Protein 4LD1 (pdb70)

Nearest PDB structures (foldseek):
  4ld3-assembly1_A  TM=9.619E-01  e=1.278E-24  Danio rerio
  4bxr-assembly2_B  TM=7.954E-01  e=1.070E-23  Danio rerio
  4bxp-assembly1_A  TM=8.475E-01  e=3.468E-21  Danio rerio
  4bxq-assembly1_A  TM=8.442E-01  e=5.149E-21  Danio rerio
  4by2-assembly1_A  TM=8.957E-01  e=6.935E-11  Drosophila melanogaster

InterPro domains:
  IPR009852 Centromere protein J, C-terminal domain [PF07202] (935-966)
  IPR009852 Centromere protein J, C-terminal domain [PF07202] (1007-1039)
  IPR009852 Centromere protein J, C-terminal domain [PF07202] (1043-1077)
  IPR009852 Centromere protein J, C-terminal domain [PF07202] (1082-1109)
  IPR026581 TCP10L/CENPJ [PTHR10331] (3-1123)
  IPR047002 T-complex protein 10, C-terminal domain superfamily [G3DSA:2.60.450.20] (939-1121)
  IPR058029 CENPJ, tubulin-binding region [PF25779] (206-263)

Foldseek 3Di:
DVQQWDWDADPLGWIWIADNVRLWIWIQDSVRWIWIAHNQGKIWIADVVQRKIWIAHPQGWIKIAGPLRKIWIQDPQGKIWIQHSQRWIWIADPLGWIWIAHPLGWIWIQDSVRKIWIQDSVRKIWIDDQFWIWTADPQGWIWIQGPVGDIDIDHDD

Organism: Danio rerio (NCBI:txid7955)

GO terms:
  GO:0019904 protein domain specific binding (F, IDA)
  GO:0005515 protein binding (F, IPI)

Structure (mmCIF, N/CA/C/O backbone):
data_4LD1
#
_entry.id   4LD1
#
_cell.length_a   41.632
_cell.length_b   50.254
_cell.length_c   60.345
_cell.angle_alpha   90.00
_cell.angle_beta   108.56
_cell.angle_gamma   90.00
#
_symmetry.space_group_name_H-M   'P 1 21 1'
#
loop_
_entity.id
_entity.type
_entity.pdbx_description
1 polymer 'Uncharacterized protein'
2 non-polymer 'NITRATE ION'
3 non-polymer 'TRIETHYLENE GLYCOL'
4 non-polymer 'TETRAETHYLENE GLYCOL'
5 non-polymer (4S)-2-METHYL-2,4-PENTANEDIOL
6 water water
#
loop_
_atom_site.group_PDB
_atom_site.id
_atom_site.type_symbol
_atom_site.label_atom_id
_atom_site.label_alt_id
_atom_site.label_comp_id
_atom_site.label_asym_id
_atom_site.label_entity_id
_atom_site.label_seq_id
_atom_site.pdbx_PDB_ins_code
_atom_site.Cartn_x
_atom_site.Cartn_y
_atom_site.Cartn_z
_atom_site.occupancy
_atom_site.B_iso_or_equiv
_atom_site.auth_seq_id
_atom_site.auth_comp_id
_atom_site.auth_asym_id
_atom_site.auth_atom_id
_atom_site.pdbx_PDB_model_num
ATOM 1 N N . LEU A 1 13 ? -11.544 -12.188 23.413 1.00 56.24 950 LEU A N 1
ATOM 2 C CA . LEU A 1 13 ? -10.769 -13.013 24.336 1.00 52.33 950 LEU A CA 1
ATOM 3 C C . LEU A 1 13 ? -11.604 -14.080 25.048 1.00 60.19 950 LEU A C 1
ATOM 4 O O . LEU A 1 13 ? -11.256 -15.262 24.976 1.00 50.04 950 LEU A O 1
ATOM 20 N N . PRO A 1 14 ? -12.702 -13.677 25.727 1.00 66.66 951 PRO A N 1
ATOM 21 C CA . PRO A 1 14 ? -13.483 -14.606 26.559 1.00 69.94 951 PRO A CA 1
ATOM 22 C C . PRO A 1 14 ? -13.696 -15.988 25.942 1.00 72.80 951 PRO A C 1
ATOM 23 O O . PRO A 1 14 ? -13.655 -16.988 26.662 1.00 74.60 951 PRO A O 1
ATOM 34 N N . ASP A 1 15 ? -13.898 -16.035 24.628 1.00 68.20 952 ASP A N 1
ATOM 35 C CA . ASP A 1 15 ? -14.150 -17.295 23.934 1.00 65.22 952 ASP A CA 1
ATOM 36 C C . ASP A 1 15 ? -12.878 -17.892 23.325 1.00 56.61 952 ASP A C 1
ATOM 37 O O . ASP A 1 15 ? -12.655 -17.812 22.124 1.00 57.60 952 ASP A O 1
ATOM 46 N N . GLY A 1 16 ? -12.040 -18.482 24.177 1.00 49.46 953 GLY A N 1
ATOM 47 C CA . GLY A 1 16 ? -10.909 -19.279 23.725 1.00 46.95 953 GLY A CA 1
ATOM 48 C C . GLY A 1 16 ? -9.695 -18.493 23.251 1.00 44.73 953 GLY A C 1
ATOM 49 O O . GLY A 1 16 ? -8.722 -19.067 22.758 1.00 45.12 953 GLY A O 1
ATOM 53 N N . GLY A 1 17 ? -9.729 -17.179 23.407 1.00 41.33 954 GLY A N 1
ATOM 54 C CA . GLY A 1 17 ? -8.630 -16.360 22.925 1.00 40.22 954 GLY A CA 1
ATOM 55 C C . GLY A 1 17 ? -7.348 -16.453 23.741 1.00 31.86 954 GLY A C 1
ATOM 56 O O . GLY A 1 17 ? -7.248 -17.160 24.754 1.00 34.25 954 GLY A O 1
ATOM 60 N N . ARG A 1 18 ? -6.341 -15.719 23.317 1.00 30.49 955 ARG A N 1
ATOM 61 C CA . ARG A 1 18 ? -5.096 -15.563 24.057 1.00 24.30 955 ARG A CA 1
ATOM 62 C C . ARG A 1 18 ? -4.736 -14.072 24.052 1.00 20.64 955 ARG A C 1
ATOM 63 O O . ARG A 1 18 ? -4.858 -13.379 23.037 1.00 23.93 955 ARG A O 1
ATOM 84 N N . LEU A 1 19 ? -4.322 -13.594 25.215 1.00 22.72 956 LEU A N 1
ATOM 85 C CA . LEU A 1 19 ? -3.823 -12.241 25.410 1.00 21.08 956 LEU A CA 1
ATOM 86 C C . LEU A 1 19 ? -2.348 -12.301 25.735 1.00 20.71 956 LEU A C 1
ATOM 87 O O . LEU A 1 19 ? -1.932 -13.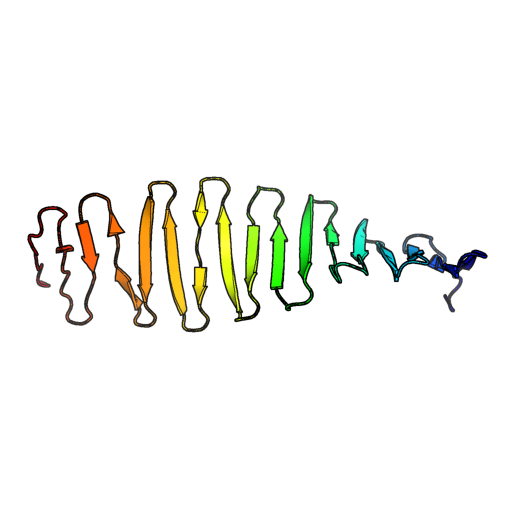058 26.632 1.00 21.60 956 LEU A O 1
ATOM 103 N N . VAL A 1 20 ? -1.541 -11.494 25.088 1.00 21.17 957 VAL A N 1
ATOM 104 C CA . VAL A 1 20 ? -0.108 -11.432 25.359 1.00 18.90 957 VAL A CA 1
ATOM 105 C C . VAL A 1 20 ? 0.195 -10.004 25.760 1.00 17.57 957 VAL A C 1
ATOM 106 O O . VAL A 1 20 ? -0.162 -9.079 25.040 1.00 20.72 957 VAL A O 1
ATOM 119 N N . VAL A 1 21 ? 0.815 -9.831 26.922 1.00 20.22 958 VAL A N 1
ATOM 120 C CA . VAL A 1 21 ? 1.214 -8.511 27.388 1.00 19.59 958 VAL A CA 1
ATOM 121 C C . VAL A 1 21 ? 2.724 -8.499 27.577 1.00 19.44 958 VAL A C 1
ATOM 122 O O . VAL A 1 21 ? 3.294 -9.295 28.344 1.00 22.27 958 VAL A O 1
ATOM 135 N N . PHE A 1 22 ? 3.376 -7.599 26.858 1.00 19.78 959 PHE A N 1
ATOM 136 C CA . PHE A 1 22 ? 4.820 -7.502 26.912 1.00 19.62 959 PHE A CA 1
ATOM 137 C C . PHE A 1 22 ? 5.212 -6.521 28.009 1.00 20.63 959 PHE A C 1
ATOM 138 O O . PHE A 1 22 ? 4.440 -5.615 28.352 1.00 23.99 959 PHE A O 1
ATOM 155 N N . PRO A 1 23 ? 6.433 -6.655 28.517 1.00 23.01 960 PRO A N 1
ATOM 156 C CA . PRO A 1 23 ? 6.826 -5.752 29.593 1.00 28.17 960 PRO A CA 1
ATOM 157 C C . PRO A 1 23 ? 6.763 -4.270 29.216 1.00 29.91 960 PRO A C 1
ATOM 158 O O . PRO A 1 23 ? 6.555 -3.428 30.091 1.00 32.48 960 PRO A O 1
ATOM 169 N N . ASN A 1 24 ? 6.897 -3.950 27.925 1.00 25.75 961 ASN A N 1
ATOM 170 C CA . ASN A 1 24 ? 6.886 -2.560 27.501 1.00 29.74 961 ASN A CA 1
ATOM 171 C C . ASN A 1 24 ? 5.481 -1.976 27.310 1.00 27.25 961 ASN A C 1
ATOM 172 O O . ASN A 1 24 ? 5.330 -0.809 26.951 1.00 31.73 961 ASN A O 1
ATOM 183 N N . GLY A 1 25 ? 4.469 -2.809 27.544 1.00 26.45 962 GLY A N 1
ATOM 184 C CA . GLY A 1 25 ? 3.083 -2.385 27.507 1.00 29.46 962 GLY A CA 1
ATOM 185 C C . GLY A 1 25 ? 2.346 -2.743 26.230 1.00 23.21 962 GLY A C 1
ATOM 186 O O . GLY A 1 25 ? 1.121 -2.633 26.188 1.00 27.82 962 GLY A O 1
ATOM 190 N N . THR A 1 26 ? 3.064 -3.181 25.199 1.00 19.30 963 THR A N 1
ATOM 191 C CA . THR A 1 26 ? 2.406 -3.706 23.995 1.00 17.09 963 THR A CA 1
ATOM 192 C C . THR A 1 26 ? 1.523 -4.894 24.373 1.00 17.15 963 THR A C 1
ATOM 193 O O . THR A 1 26 ? 1.924 -5.749 25.197 1.00 19.41 963 THR A O 1
ATOM 204 N N . ARG A 1 27 ? 0.324 -4.915 23.794 1.00 19.25 964 ARG A N 1
ATOM 205 C CA . ARG A 1 27 ? -0.617 -5.992 24.040 1.00 20.98 964 ARG A CA 1
ATOM 206 C C . ARG A 1 27 ? -1.028 -6.604 22.718 1.00 20.55 964 ARG A C 1
ATOM 207 O O . ARG A 1 27 ? -1.185 -5.911 21.730 1.00 23.70 964 ARG A O 1
ATOM 228 N N A LYS A 1 28 ? -1.230 -7.904 22.709 0.80 18.71 965 LYS A N 1
ATOM 229 N N B LYS A 1 28 ? -1.154 -7.925 22.705 0.20 19.65 965 LYS A N 1
ATOM 230 C CA A LYS A 1 28 ? -1.654 -8.628 21.521 0.80 18.15 965 LYS A CA 1
ATOM 231 C CA B LYS A 1 28 ? -1.641 -8.661 21.546 0.20 24.35 965 LYS A CA 1
ATOM 232 C C A LYS A 1 28 ? -2.773 -9.586 21.865 0.80 22.29 965 LYS A C 1
ATOM 233 C C B LYS A 1 28 ? -2.833 -9.508 21.959 0.20 22.71 965 LYS A C 1
ATOM 234 O O A LYS A 1 28 ? -2.624 -10.392 22.786 0.80 23.59 965 LYS A O 1
ATOM 235 O O B LYS A 1 28 ? -2.785 -10.185 22.985 0.20 21.45 965 LYS A O 1
ATOM 272 N N . GLU A 1 29 ? -3.895 -9.461 21.165 1.00 21.19 966 GLU A N 1
ATOM 273 C CA . GLU A 1 29 ? -5.051 -10.322 21.348 1.00 23.86 966 GLU A CA 1
ATOM 274 C C . GLU A 1 29 ? -5.165 -11.189 20.111 1.00 21.53 966 GLU A C 1
ATOM 275 O O . GLU A 1 29 ? -5.142 -10.673 18.980 1.00 25.27 966 GLU A O 1
ATOM 288 N N . LEU A 1 30 ? -5.284 -12.499 20.328 1.00 23.38 967 LEU A N 1
ATOM 289 C CA . LEU A 1 30 ? -5.434 -13.457 19.253 1.00 27.20 967 LEU A CA 1
ATOM 290 C C . LEU A 1 30 ? -6.701 -14.246 19.478 1.00 29.45 967 LEU A C 1
ATOM 291 O O . LEU A 1 30 ? -6.912 -14.782 20.564 1.00 31.85 967 LEU A O 1
ATOM 307 N N . SER A 1 31 ? -7.546 -14.350 18.467 1.00 29.89 968 SER A N 1
ATOM 308 C CA . SER A 1 31 ? -8.747 -15.171 18.560 1.00 30.50 968 SER A CA 1
ATOM 309 C C . SER A 1 31 ? -8.347 -16.628 18.634 1.00 37.68 968 SER A C 1
ATOM 310 O O . SER A 1 31 ? -7.234 -16.986 18.246 1.00 36.15 968 SER A O 1
ATOM 318 N N . ALA A 1 32 ? -9.256 -17.463 19.129 1.00 38.15 969 ALA A N 1
ATOM 319 C CA . ALA A 1 32 ? -9.001 -18.895 19.248 1.00 39.88 969 ALA A CA 1
ATOM 320 C C . ALA A 1 32 ? -8.575 -19.517 17.915 1.00 47.43 969 ALA A C 1
ATOM 321 O O . ALA A 1 32 ? -7.667 -20.346 17.870 1.00 44.99 969 ALA A O 1
ATOM 328 N N . ASP A 1 33 ? -9.220 -19.109 16.825 1.00 42.54 970 ASP A N 1
ATOM 329 C CA . ASP A 1 33 ? -8.913 -19.688 15.516 1.00 42.55 970 ASP A CA 1
ATOM 330 C C . ASP A 1 33 ? -7.727 -19.003 14.838 1.00 48.81 970 ASP A C 1
ATOM 331 O O . ASP A 1 33 ? -7.258 -19.458 13.791 1.00 52.25 970 ASP A O 1
ATOM 340 N N . GLY A 1 34 ? -7.249 -17.915 15.441 1.00 42.64 971 GLY A N 1
ATOM 341 C CA . GLY A 1 34 ? -6.063 -17.224 14.966 1.00 42.42 971 GLY A CA 1
ATOM 342 C C . GLY A 1 34 ? -6.314 -16.315 13.778 1.00 40.23 971 GLY A C 1
ATOM 343 O O . GLY A 1 34 ? -5.374 -15.725 13.236 1.00 49.74 971 GLY A O 1
ATOM 347 N N . GLN A 1 35 ? -7.577 -16.191 13.376 1.00 36.96 972 GLN A N 1
ATOM 348 C CA . GLN A 1 35 ? -7.934 -15.436 12.180 1.00 39.58 972 GLN A CA 1
ATOM 349 C C . GLN A 1 35 ? -8.079 -13.952 12.452 1.00 29.66 972 GLN A C 1
ATOM 350 O O . GLN A 1 35 ? -8.117 -13.150 11.526 1.00 32.11 972 GLN A O 1
ATOM 364 N N . THR A 1 36 ? -8.190 -13.603 13.728 1.00 25.00 973 THR A N 1
ATOM 365 C CA . THR A 1 36 ? -8.219 -12.217 14.159 1.00 24.51 973 THR A CA 1
ATOM 366 C C . THR A 1 36 ? -7.056 -12.003 15.116 1.00 26.55 973 THR A C 1
ATOM 367 O O . THR A 1 36 ? -6.914 -12.725 16.099 1.00 28.94 973 THR A O 1
ATOM 378 N N . VAL A 1 37 ? -6.210 -11.036 14.788 1.00 23.29 974 VAL A N 1
ATOM 379 C CA . VAL A 1 37 ? -5.086 -10.649 15.626 1.00 24.30 974 VAL A CA 1
ATOM 380 C C . VAL A 1 37 ? -5.074 -9.142 15.739 1.00 19.70 974 VAL A C 1
ATOM 381 O O . VAL A 1 37 ? -5.125 -8.433 14.723 1.00 22.32 974 VAL A O 1
ATOM 394 N N . LYS A 1 38 ? -5.015 -8.653 16.959 1.00 20.27 975 LYS A N 1
ATOM 395 C CA . LYS A 1 38 ? -4.964 -7.221 17.214 1.00 20.21 975 LYS A CA 1
ATOM 396 C C . LYS A 1 38 ? -3.745 -6.936 18.049 1.00 19.76 975 LYS A C 1
ATOM 397 O O . LYS A 1 38 ? -3.614 -7.482 19.143 1.00 21.58 975 LYS A O 1
ATOM 416 N N . VAL A 1 39 ? -2.858 -6.090 17.541 1.00 19.48 976 VAL A N 1
ATOM 417 C CA . VAL A 1 39 ? -1.668 -5.690 18.287 1.00 17.99 976 VAL A CA 1
ATOM 418 C C . VAL A 1 39 ? -1.812 -4.223 18.629 1.00 17.26 976 VAL A C 1
ATOM 419 O O . VAL A 1 39 ? -2.003 -3.392 17.740 1.00 19.72 976 VAL A O 1
ATOM 432 N N . MET A 1 40 ? -1.764 -3.931 19.925 1.00 19.47 977 MET A N 1
ATOM 433 C CA . MET A 1 40 ? -1.861 -2.575 20.428 1.00 21.07 977 MET A CA 1
ATOM 434 C C . MET A 1 40 ? -0.493 -2.223 20.984 1.00 19.66 977 MET A C 1
ATOM 435 O O . MET A 1 40 ? -0.099 -2.626 22.106 1.00 19.97 977 MET A O 1
ATOM 449 N N . PHE A 1 41 ? 0.264 -1.515 20.161 1.00 19.11 978 PHE A N 1
ATOM 450 C CA . PHE A 1 41 ? 1.640 -1.184 20.506 1.00 19.98 978 PHE A CA 1
ATOM 451 C C . PHE A 1 41 ? 1.751 -0.139 21.615 1.00 19.03 978 PHE A C 1
ATOM 452 O O . PHE A 1 41 ? 0.833 0.663 21.810 1.00 21.92 978 PHE A O 1
ATOM 469 N N . PHE A 1 42 ? 2.899 -0.130 22.291 1.00 19.88 979 PHE A N 1
ATOM 470 C CA . PHE A 1 42 ? 3.161 0.787 23.396 1.00 20.62 979 PHE A CA 1
ATOM 471 C C . PHE A 1 42 ? 3.001 2.271 23.050 1.00 23.19 979 PHE A C 1
ATOM 472 O O . PHE A 1 42 ? 2.789 3.100 23.938 1.00 27.88 979 PHE A O 1
ATOM 489 N N . ASN A 1 43 ? 3.137 2.614 21.774 1.00 22.05 980 ASN A N 1
ATOM 490 C CA . ASN A 1 43 ? 3.080 4.018 21.347 1.00 23.96 980 ASN A CA 1
ATOM 491 C C . ASN A 1 43 ? 1.678 4.428 20.903 1.00 25.31 980 ASN A C 1
ATOM 492 O O . ASN A 1 43 ? 1.480 5.543 20.433 1.00 27.64 980 ASN A O 1
ATOM 503 N N . GLY A 1 44 ? 0.716 3.522 21.053 1.00 22.64 981 GLY A N 1
ATOM 504 C CA . GLY A 1 44 ? -0.663 3.784 20.687 1.00 22.98 981 GLY A CA 1
ATOM 505 C C . GLY A 1 44 ? -1.061 3.317 19.300 1.00 19.92 981 GLY A C 1
ATOM 506 O O . GLY A 1 44 ? -2.249 3.308 18.971 1.00 21.75 981 GLY A O 1
ATOM 510 N N . ASP A 1 45 ? -0.094 2.919 18.481 1.00 19.50 982 ASP A N 1
ATOM 511 C CA . ASP A 1 45 ? -0.420 2.390 17.160 1.00 18.67 982 ASP A CA 1
ATOM 512 C C . ASP A 1 45 ? -1.172 1.069 17.328 1.00 18.14 982 ASP A C 1
ATOM 513 O O . ASP A 1 45 ? -0.968 0.357 18.325 1.00 18.95 982 ASP A O 1
ATOM 522 N N . VAL A 1 46 ? -1.959 0.696 16.324 1.00 19.98 983 VAL A N 1
ATOM 523 C CA . VAL A 1 46 ? -2.653 -0.572 16.354 1.00 20.79 983 VAL A CA 1
ATOM 524 C C . VAL A 1 46 ? -2.578 -1.226 14.999 1.00 21.01 983 VAL A C 1
ATOM 525 O O . VAL A 1 46 ? -2.738 -0.554 13.971 1.00 26.28 983 VAL A O 1
ATOM 538 N N . LYS A 1 47 ? -2.359 -2.520 14.973 1.00 21.28 984 LYS A N 1
ATOM 539 C CA . LYS A 1 47 ? -2.466 -3.330 13.783 1.00 20.18 984 LYS A CA 1
ATOM 540 C C . LYS A 1 47 ? -3.462 -4.452 14.050 1.00 22.37 984 LYS A C 1
ATOM 541 O O . LYS A 1 47 ? -3.255 -5.303 14.928 1.00 25.34 984 LYS A O 1
ATOM 560 N N . HIS A 1 48 ? -4.546 -4.419 13.277 1.00 19.31 985 HIS A N 1
ATOM 561 C CA . HIS A 1 48 ? -5.665 -5.320 13.430 1.00 19.34 985 HIS A CA 1
ATOM 562 C C . HIS A 1 48 ? -5.941 -6.063 12.116 1.00 19.91 985 HIS A C 1
ATOM 563 O O . HIS A 1 48 ? -6.368 -5.479 11.121 1.00 21.16 985 HIS A O 1
ATOM 578 N N . THR A 1 49 ? -5.653 -7.357 12.132 1.00 20.35 986 THR A N 1
ATOM 579 C CA . THR A 1 49 ? -5.829 -8.239 11.006 1.00 19.63 986 THR A CA 1
ATOM 580 C C . THR A 1 49 ? -7.113 -9.018 11.220 1.00 20.24 986 THR A C 1
ATOM 581 O O . THR A 1 49 ? -7.302 -9.639 12.280 1.00 21.34 986 THR A O 1
ATOM 592 N N . MET A 1 50 ? -7.995 -8.952 10.217 1.00 21.89 987 MET A N 1
ATOM 593 C CA . MET A 1 50 ? -9.325 -9.537 10.301 1.00 23.70 987 MET A CA 1
ATOM 594 C C . MET A 1 50 ? -9.415 -10.858 9.516 1.00 23.21 987 MET A C 1
ATOM 595 O O . MET A 1 50 ? -8.546 -11.163 8.697 1.00 24.80 987 MET A O 1
ATOM 609 N N . PRO A 1 51 ? -10.452 -11.660 9.778 1.00 25.35 988 PRO A N 1
ATOM 610 C CA . PRO A 1 51 ? -10.570 -12.941 9.060 1.00 26.35 988 PRO A CA 1
ATOM 611 C C . PRO A 1 51 ? -10.720 -12.807 7.547 1.00 28.64 988 PRO A C 1
ATOM 612 O O . PRO A 1 51 ? -10.320 -13.729 6.817 1.00 33.32 988 PRO A O 1
ATOM 623 N N . ASP A 1 52 ? -11.293 -11.694 7.091 1.00 26.07 989 ASP A N 1
ATOM 624 C CA . ASP A 1 52 ? -11.467 -11.431 5.665 1.00 27.42 989 ASP A CA 1
ATOM 625 C C . ASP A 1 52 ? -10.182 -10.929 5.012 1.00 27.09 989 ASP A C 1
ATOM 626 O O . ASP A 1 52 ? -10.164 -10.605 3.817 1.00 27.74 989 ASP A O 1
ATOM 635 N N . GLN A 1 53 ? -9.122 -10.874 5.816 1.00 24.85 990 GLN A N 1
ATOM 636 C CA . GLN A 1 53 ? -7.757 -10.588 5.377 1.00 29.22 990 GLN A CA 1
ATOM 637 C C . GLN A 1 53 ? -7.484 -9.099 5.242 1.00 27.24 990 GLN A C 1
ATOM 638 O O . GLN A 1 53 ? -6.376 -8.696 4.872 1.00 31.03 990 GLN A O 1
ATOM 652 N N . ARG A 1 54 ? -8.474 -8.273 5.544 1.00 21.38 991 ARG A N 1
ATOM 653 C CA . ARG A 1 54 ? -8.195 -6.848 5.603 1.00 24.11 991 ARG A CA 1
ATOM 654 C C . ARG A 1 54 ? -7.335 -6.574 6.833 1.00 21.78 991 ARG A C 1
ATOM 655 O O . ARG A 1 54 ? -7.399 -7.290 7.842 1.00 22.24 991 ARG A O 1
ATOM 676 N N . VAL A 1 55 ? -6.482 -5.570 6.712 1.00 20.41 992 VAL A N 1
ATOM 677 C CA . VAL A 1 55 ? -5.604 -5.153 7.790 1.00 20.51 992 VAL A CA 1
ATOM 678 C C . VAL A 1 55 ? -5.869 -3.686 8.083 1.00 18.12 992 VAL A C 1
ATOM 679 O O . VAL A 1 55 ? -5.854 -2.844 7.169 1.00 20.20 992 VAL A O 1
ATOM 692 N N . ILE A 1 56 ? -6.123 -3.404 9.355 1.00 18.98 993 ILE A N 1
ATOM 693 C CA . ILE A 1 56 ? -6.379 -2.061 9.824 1.00 17.63 993 ILE A CA 1
ATOM 694 C C . ILE A 1 56 ? -5.157 -1.590 10.632 1.00 19.55 993 ILE A C 1
ATOM 695 O O . ILE A 1 56 ? -4.705 -2.260 11.577 1.00 21.52 993 ILE A O 1
ATOM 711 N N . TYR A 1 57 ? -4.639 -0.432 10.237 1.00 17.75 994 TYR A N 1
ATOM 712 C CA . TYR A 1 57 ? -3.539 0.206 10.917 1.00 17.68 994 TYR A CA 1
ATOM 713 C C . TYR A 1 57 ? -3.995 1.548 11.454 1.00 18.85 994 TYR A C 1
ATOM 714 O O . TYR A 1 57 ? -4.461 2.395 10.702 1.00 21.93 994 TYR A O 1
ATOM 732 N N . TYR A 1 58 ? -3.839 1.756 12.755 1.00 19.67 995 TYR A N 1
ATOM 733 C CA . TYR A 1 58 ? -4.016 3.069 13.344 1.00 18.89 995 TYR A CA 1
ATOM 734 C C . TYR A 1 58 ? -2.670 3.623 13.782 1.00 18.58 995 TYR A C 1
ATOM 735 O O . TYR A 1 58 ? -1.909 2.950 14.464 1.00 18.63 995 TYR A O 1
ATOM 753 N N . TYR A 1 59 ? -2.403 4.856 13.385 1.00 19.23 996 TYR A N 1
ATOM 754 C CA . TYR A 1 59 ? -1.171 5.556 13.725 1.00 23.18 996 TYR A CA 1
ATOM 755 C C . TYR A 1 59 ? -1.509 6.672 14.708 1.00 23.38 996 TYR A C 1
ATOM 756 O O . TYR A 1 59 ? -2.183 7.643 14.348 1.00 24.58 996 TYR A O 1
ATOM 774 N N . ALA A 1 60 ? -1.054 6.515 15.951 1.00 23.21 997 ALA A N 1
ATOM 775 C CA . ALA A 1 60 ? -1.526 7.351 17.049 1.00 24.25 997 ALA A CA 1
ATOM 776 C C . ALA A 1 60 ? -1.064 8.796 16.955 1.00 28.48 997 ALA A C 1
ATOM 777 O O . ALA A 1 60 ? -1.821 9.702 17.280 1.00 33.85 997 ALA A O 1
ATOM 784 N N . GLU A 1 61 ? 0.190 9.015 16.564 1.00 27.93 998 GLU A N 1
ATOM 785 C CA . GLU A 1 61 ? 0.734 10.374 16.471 1.00 33.27 998 GLU A CA 1
ATOM 786 C C . GLU A 1 61 ? -0.066 11.185 15.449 1.00 33.39 998 GLU A C 1
ATOM 787 O O . GLU A 1 61 ? -0.505 12.305 15.725 1.00 37.70 998 GLU A O 1
ATOM 799 N N . ALA A 1 62 ? -0.283 10.583 14.284 1.00 30.52 999 ALA A N 1
ATOM 800 C CA . ALA A 1 62 ? -1.008 11.218 13.185 1.00 28.39 999 ALA A CA 1
ATOM 801 C C . ALA A 1 62 ? -2.523 11.092 13.332 1.00 28.39 999 ALA A C 1
ATOM 802 O O . ALA A 1 62 ? -3.273 11.774 12.632 1.00 32.15 999 ALA A O 1
ATOM 809 N N . GLN A 1 63 ? -2.961 10.234 14.241 1.00 25.97 1000 GLN A N 1
ATOM 810 C CA . GLN A 1 63 ? -4.373 9.954 14.484 1.00 24.53 1000 GLN A CA 1
ATOM 811 C C . GLN A 1 63 ? -5.064 9.524 13.188 1.00 24.60 1000 GLN A C 1
ATOM 812 O O . GLN A 1 63 ? -6.215 9.877 12.927 1.00 27.25 1000 GLN A O 1
ATOM 826 N N A THR A 1 64 ? -4.354 8.721 12.400 0.60 25.76 1001 THR A N 1
ATOM 827 N N B THR A 1 64 ? -4.332 8.783 12.362 0.40 22.48 1001 THR A N 1
ATOM 828 C CA A THR A 1 64 ? -4.822 8.304 11.080 0.60 23.42 1001 THR A CA 1
ATOM 829 C CA B THR A 1 64 ? -4.868 8.302 11.094 0.40 24.73 1001 THR A CA 1
ATOM 830 C C A THR A 1 64 ? -5.033 6.795 11.015 0.60 19.61 1001 THR A C 1
ATOM 831 C C B THR A 1 64 ? -5.116 6.803 11.123 0.40 20.57 1001 THR A C 1
ATOM 832 O O A THR A 1 64 ? -4.241 6.024 11.558 0.60 22.03 1001 THR A O 1
ATOM 833 O O B THR A 1 64 ? -4.435 6.055 11.822 0.40 20.88 1001 THR A O 1
ATOM 852 N N . THR A 1 65 ? -6.105 6.370 10.356 1.00 20.77 1002 THR A N 1
ATOM 853 C CA . THR A 1 65 ? -6.388 4.958 10.164 1.00 20.24 1002 THR A CA 1
ATOM 854 C C . THR A 1 65 ? -6.217 4.623 8.677 1.00 20.24 1002 THR A C 1
ATOM 855 O O . THR A 1 65 ? -6.683 5.363 7.799 1.00 22.17 1002 THR A O 1
ATOM 867 N N A HIS A 1 66 ? -5.591 3.491 8.398 0.73 20.43 1003 HIS A N 1
ATOM 868 N N B HIS A 1 66 ? -5.479 3.548 8.421 0.27 20.88 1003 HIS A N 1
ATOM 869 C CA A HIS A 1 66 ? -5.344 3.003 7.057 0.73 18.42 1003 HIS A CA 1
ATOM 870 C CA B HIS A 1 66 ? -5.325 2.954 7.104 0.27 20.90 1003 HIS A CA 1
ATOM 871 C C A HIS A 1 66 ? -5.834 1.562 7.025 0.73 22.44 1003 HIS A C 1
ATOM 872 C C B HIS A 1 66 ? -5.988 1.592 7.140 0.27 18.75 1003 HIS A C 1
ATOM 873 O O A HIS A 1 66 ? -5.383 0.721 7.827 0.73 22.02 1003 HIS A O 1
ATOM 874 O O B HIS A 1 66 ? -5.787 0.822 8.089 0.27 27.32 1003 HIS A O 1
ATOM 903 N N . ILE A 1 67 ? -6.773 1.287 6.119 1.00 20.84 1004 ILE A N 1
ATOM 904 C CA . ILE A 1 67 ? -7.319 -0.045 5.943 1.00 20.78 1004 ILE A CA 1
ATOM 905 C C . ILE A 1 67 ? -6.897 -0.544 4.582 1.00 21.68 1004 ILE A C 1
ATOM 906 O O . ILE A 1 67 ? -7.181 0.101 3.555 1.00 22.59 1004 ILE A O 1
ATOM 922 N N . THR A 1 68 ? -6.237 -1.690 4.551 1.00 22.28 1005 THR A N 1
ATOM 923 C CA . THR A 1 68 ? -5.840 -2.312 3.299 1.00 21.71 1005 THR A CA 1
ATOM 924 C C . THR A 1 68 ? -6.656 -3.571 3.073 1.00 22.11 1005 THR A C 1
ATOM 925 O O . THR A 1 68 ? -6.861 -4.363 4.005 1.00 24.77 1005 THR A O 1
ATOM 936 N N . TYR A 1 69 ? -7.101 -3.766 1.840 1.00 22.78 1006 TYR A N 1
ATOM 937 C CA . TYR A 1 69 ? -7.916 -4.910 1.455 1.00 23.90 1006 TYR A CA 1
ATOM 938 C C . TYR A 1 69 ? -7.128 -5.814 0.518 1.00 26.42 1006 TYR A C 1
ATOM 939 O O . TYR A 1 69 ? -6.211 -5.357 -0.170 1.00 27.15 1006 TYR A O 1
ATOM 957 N N . PRO A 1 70 ? -7.495 -7.103 0.473 1.00 29.37 1007 PRO A N 1
ATOM 958 C CA . PRO A 1 70 ? -6.721 -8.029 -0.364 1.00 32.28 1007 PRO A CA 1
ATOM 959 C C . PRO A 1 70 ? -6.773 -7.734 -1.863 1.00 35.88 1007 PRO A C 1
ATOM 960 O O . PRO A 1 70 ? -5.863 -8.154 -2.563 1.00 41.07 1007 PRO A O 1
ATOM 971 N N . ASP A 1 71 ? -7.781 -7.006 -2.335 1.00 33.03 1008 ASP A N 1
ATOM 972 C CA . ASP A 1 71 ? -7.871 -6.672 -3.757 1.00 39.19 1008 ASP A CA 1
ATOM 973 C C . ASP A 1 71 ? -7.102 -5.399 -4.115 1.00 34.52 1008 ASP A C 1
ATOM 974 O O . ASP A 1 71 ? -7.125 -4.961 -5.276 1.00 40.44 1008 ASP A O 1
ATOM 983 N N . GLY A 1 72 ? -6.431 -4.810 -3.127 1.00 33.08 1009 GLY A N 1
ATOM 984 C CA . GLY A 1 72 ? -5.608 -3.628 -3.336 1.00 34.12 1009 GLY A CA 1
ATOM 985 C C . GLY A 1 72 ? -6.256 -2.320 -2.920 1.00 31.67 1009 GLY A C 1
ATOM 986 O O . GLY A 1 72 ? -5.591 -1.281 -2.862 1.00 33.14 1009 GLY A O 1
ATOM 990 N N . MET A 1 73 ? -7.556 -2.359 -2.650 1.00 27.92 1010 MET A N 1
ATOM 991 C CA . MET A 1 73 ? -8.269 -1.204 -2.139 1.00 27.03 1010 MET A CA 1
ATOM 992 C C . MET A 1 73 ? -7.624 -0.736 -0.835 1.00 22.57 1010 MET A C 1
ATOM 993 O O . MET A 1 73 ? -7.277 -1.547 0.023 1.00 24.23 1010 MET A O 1
ATOM 1007 N N . GLU A 1 74 ? -7.498 0.570 -0.682 1.00 24.72 1011 GLU A N 1
ATOM 1008 C CA . GLU A 1 74 ? -7.094 1.190 0.558 1.00 25.49 1011 GLU A CA 1
ATOM 1009 C C . GLU A 1 74 ? -8.025 2.330 0.937 1.00 25.95 1011 GLU A C 1
ATOM 1010 O O . GLU A 1 74 ? -8.461 3.118 0.115 1.00 30.91 1011 GLU A O 1
ATOM 1022 N N . VAL A 1 75 ? -8.313 2.409 2.217 1.00 20.98 1012 VAL A N 1
ATOM 1023 C CA . VAL A 1 75 ? -9.081 3.449 2.856 1.00 23.58 1012 VAL A CA 1
ATOM 1024 C C . VAL A 1 75 ? -8.240 4.161 3.911 1.00 20.73 1012 VAL A C 1
ATOM 1025 O O . VAL A 1 75 ? -7.576 3.528 4.716 1.00 23.90 1012 VAL A O 1
ATOM 1038 N N . LEU A 1 76 ? -8.275 5.483 3.876 1.00 23.36 1013 LEU A N 1
ATOM 1039 C CA . LEU A 1 76 ? -7.590 6.345 4.815 1.00 23.12 1013 LEU A CA 1
ATOM 1040 C C . LEU A 1 76 ? -8.609 7.208 5.517 1.00 23.16 1013 LEU A C 1
ATOM 1041 O O . LEU A 1 76 ? -9.509 7.755 4.887 1.00 27.53 1013 LEU A O 1
ATOM 1057 N N . GLN A 1 77 ? -8.482 7.346 6.821 1.00 20.94 1014 GLN A N 1
ATOM 1058 C CA . GLN A 1 77 ? -9.296 8.270 7.596 1.00 22.80 1014 GLN A CA 1
ATOM 1059 C C . GLN A 1 77 ? -8.402 9.174 8.423 1.00 24.27 1014 GLN A C 1
ATOM 1060 O O . GLN A 1 77 ? -7.514 8.683 9.119 1.00 28.56 1014 GLN A O 1
ATOM 1074 N N . PHE A 1 78 ? -8.659 10.479 8.349 1.00 24.83 1015 PHE A N 1
ATOM 1075 C CA . PHE A 1 78 ? -7.838 11.505 8.983 1.00 25.31 1015 PHE A CA 1
ATOM 1076 C C . PHE A 1 78 ? -8.616 12.147 10.120 1.00 29.14 1015 PHE A C 1
ATOM 1077 O O . PHE A 1 78 ? -9.849 12.120 10.110 1.00 29.76 1015 PHE A O 1
ATOM 1094 N N . PRO A 1 79 ? -7.906 12.743 11.093 1.00 28.25 1016 PRO A N 1
ATOM 1095 C CA . PRO A 1 79 ? -8.563 13.266 12.303 1.00 33.20 1016 PRO A CA 1
ATOM 1096 C C . PRO A 1 79 ? -9.439 14.498 12.105 1.00 39.25 1016 PRO A C 1
ATOM 1097 O O . PRO A 1 79 ? -10.189 14.839 13.017 1.00 44.62 1016 PRO A O 1
ATOM 1108 N N . ASN A 1 80 ? -9.364 15.134 10.939 1.00 34.60 1017 ASN A N 1
ATOM 1109 C CA . ASN A 1 80 ? -10.236 16.2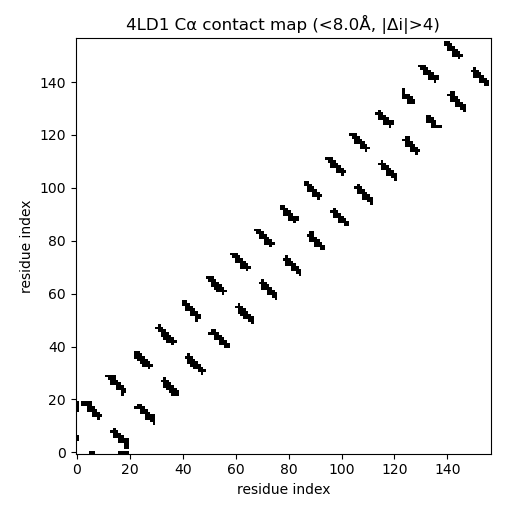59 10.607 1.00 34.54 1017 ASN A CA 1
ATOM 1110 C C . ASN A 1 80 ? -11.531 15.789 9.947 1.00 37.22 1017 ASN A C 1
ATOM 1111 O O . ASN A 1 80 ? -12.312 16.606 9.453 1.00 41.40 1017 ASN A O 1
ATOM 1122 N N A ASN A 1 81 ? -11.713 14.469 9.916 0.59 33.93 1018 ASN A N 1
ATOM 1123 N N B ASN A 1 81 ? -11.748 14.474 9.959 0.41 35.31 1018 ASN A N 1
ATOM 1124 C CA A ASN A 1 81 ? -12.905 13.805 9.388 0.59 33.35 1018 ASN A CA 1
ATOM 1125 C CA B ASN A 1 81 ? -12.926 13.818 9.374 0.41 35.03 1018 ASN A CA 1
ATOM 1126 C C A ASN A 1 81 ? -12.854 13.590 7.876 0.59 34.02 1018 ASN A C 1
ATOM 1127 C C B ASN A 1 81 ? -12.902 13.728 7.846 0.41 34.98 1018 ASN A C 1
ATOM 112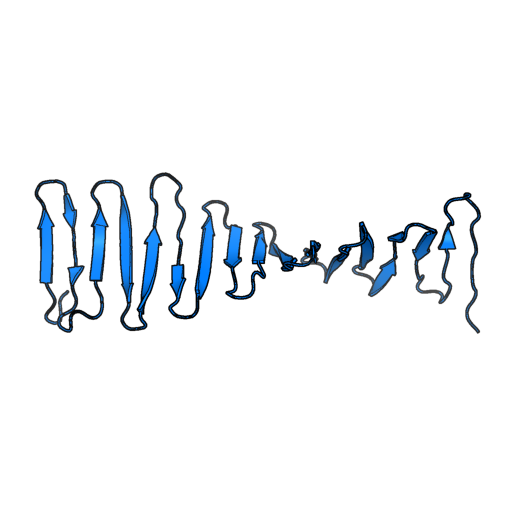8 O O A ASN A 1 81 ? -13.815 13.110 7.280 0.59 41.70 1018 ASN A O 1
ATOM 1129 O O B ASN A 1 81 ? -13.921 13.460 7.213 0.41 41.63 1018 ASN A O 1
ATOM 1148 N N . GLN A 1 82 ? -11.728 13.938 7.263 1.00 30.82 1019 GLN A N 1
ATOM 1149 C CA . GLN A 1 82 ? -11.506 13.643 5.858 1.00 26.82 1019 GLN A CA 1
ATOM 1150 C C . GLN A 1 82 ? -11.284 12.142 5.695 1.00 25.40 1019 GLN A C 1
ATOM 1151 O O . GLN A 1 82 ? -10.588 11.520 6.497 1.00 28.08 1019 GLN A O 1
ATOM 1166 N N . THR A 1 83 ? -11.887 11.555 4.668 1.00 25.92 1020 THR A N 1
ATOM 1167 C CA . THR A 1 83 ? -11.730 10.143 4.379 1.00 27.16 1020 THR A CA 1
ATOM 1168 C C . THR A 1 83 ? -11.408 9.951 2.911 1.00 24.95 1020 THR A C 1
ATOM 1169 O O . THR A 1 83 ? -11.867 10.738 2.055 1.00 26.72 1020 THR A O 1
ATOM 1180 N N . GLU A 1 84 ? -10.651 8.932 2.569 1.00 30.33 1021 GLU A N 1
ATOM 1181 C CA . GLU A 1 84 ? -10.278 8.702 1.180 1.00 29.09 1021 GLU A CA 1
ATOM 1182 C C . GLU A 1 84 ? -10.366 7.253 0.826 1.00 27.39 1021 GLU A C 1
ATOM 1183 O O . GLU A 1 84 ? -10.065 6.377 1.667 1.00 36.15 1021 GLU A O 1
ATOM 1195 N N . LYS A 1 85 ? -10.699 6.961 -0.410 1.00 30.00 1022 LYS A N 1
ATOM 1196 C CA . LYS A 1 85 ? -10.657 5.632 -0.963 1.00 28.99 1022 LYS A CA 1
ATOM 1197 C C . LYS A 1 85 ? -9.659 5.628 -2.100 1.00 27.16 1022 LYS A C 1
ATOM 1198 O O . LYS A 1 85 ? -9.765 6.453 -3.018 1.00 30.36 1022 LYS A O 1
ATOM 1217 N N . HIS A 1 86 ? -8.689 4.745 -2.066 1.00 26.72 1023 HIS A N 1
ATOM 1218 C CA . HIS A 1 86 ? -7.708 4.575 -3.106 1.00 29.09 1023 HIS A CA 1
ATOM 1219 C C . HIS A 1 86 ? -7.988 3.235 -3.751 1.00 27.60 1023 HIS A C 1
ATOM 1220 O O . HIS A 1 86 ? -7.766 2.187 -3.150 1.00 31.39 1023 HIS A O 1
ATOM 1235 N N . PHE A 1 87 ? -8.497 3.260 -4.968 1.00 30.83 1024 PHE A N 1
ATOM 1236 C CA . PHE A 1 87 ? -8.910 2.074 -5.691 1.00 35.85 1024 PHE A CA 1
ATOM 1237 C C . PHE A 1 87 ? -7.713 1.477 -6.424 1.00 37.10 1024 PHE A C 1
ATOM 1238 O O . PHE A 1 87 ? -6.779 2.189 -6.794 1.00 40.41 1024 PHE A O 1
ATOM 1255 N N . PRO A 1 88 ? -7.750 0.164 -6.665 1.00 44.64 1025 PRO A N 1
ATOM 1256 C CA . PRO A 1 88 ? -6.606 -0.508 -7.288 1.00 49.22 1025 PRO A CA 1
ATOM 1257 C C . PRO A 1 88 ? -6.247 0.044 -8.670 1.00 46.85 1025 PRO A C 1
ATOM 1258 O O . PRO A 1 88 ? -5.077 -0.021 -9.060 1.00 53.49 1025 PRO A O 1
ATOM 1269 N N . ASP A 1 89 ? -7.231 0.586 -9.389 1.00 47.49 1026 ASP A N 1
ATOM 1270 C CA . ASP A 1 89 ? -6.994 1.135 -10.729 1.00 41.68 1026 ASP A CA 1
ATOM 1271 C C . ASP A 1 89 ? -6.382 2.543 -10.729 1.00 44.88 1026 ASP A C 1
ATOM 1272 O O . ASP A 1 89 ? -6.177 3.124 -11.793 1.00 50.26 1026 ASP A O 1
ATOM 1281 N N . GLY A 1 90 ? -6.116 3.101 -9.550 1.00 44.83 1027 GLY A N 1
ATOM 1282 C CA . GLY A 1 90 ? -5.460 4.396 -9.449 1.00 42.38 1027 GLY A CA 1
ATOM 1283 C C . GLY A 1 90 ? -6.403 5.538 -9.112 1.00 40.58 1027 GLY A C 1
ATOM 1284 O O . GLY A 1 90 ? -5.964 6.642 -8.799 1.00 40.46 1027 GLY A O 1
ATOM 1288 N N A ARG A 1 91 ? -7.701 5.262 -9.160 0.21 38.73 1028 ARG A N 1
ATOM 1289 N N B ARG A 1 91 ? -7.704 5.283 -9.201 0.79 34.06 1028 ARG A N 1
ATOM 1290 C CA A ARG A 1 91 ? -8.716 6.238 -8.789 0.21 37.52 1028 ARG A CA 1
ATOM 1291 C CA B ARG A 1 91 ? -8.700 6.260 -8.789 0.79 32.40 1028 ARG A CA 1
ATOM 1292 C C A ARG A 1 91 ? -8.620 6.570 -7.304 0.21 33.66 1028 ARG A C 1
ATOM 1293 C C B ARG A 1 91 ? -8.573 6.585 -7.312 0.79 30.96 1028 ARG A C 1
ATOM 1294 O O A ARG A 1 91 ? -8.403 5.682 -6.480 0.21 33.33 1028 ARG A O 1
ATOM 1295 O O B ARG A 1 91 ? -8.301 5.704 -6.501 0.79 34.18 1028 ARG A O 1
ATOM 1336 N N . LYS A 1 92 ? -8.769 7.848 -6.971 1.00 30.39 1029 LYS A N 1
ATOM 1337 C CA . LYS A 1 92 ? -8.830 8.292 -5.577 1.00 31.23 1029 LYS A CA 1
ATOM 1338 C C . LYS A 1 92 ? -10.123 9.041 -5.332 1.00 28.66 1029 LYS A C 1
ATOM 1339 O O . LYS A 1 92 ? -10.490 9.917 -6.132 1.00 35.62 1029 LYS A O 1
ATOM 1359 N N . GLU A 1 93 ? -10.838 8.744 -4.270 1.00 28.46 1030 GLU A N 1
ATOM 1360 C CA . GLU A 1 93 ? -12.047 9.471 -3.942 1.00 25.84 1030 GLU A CA 1
ATOM 1361 C C . GLU A 1 93 ? -11.929 10.043 -2.572 1.00 26.86 1030 GLU A C 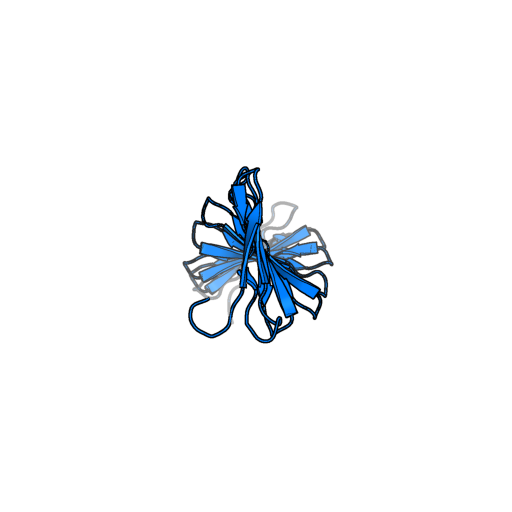1
ATOM 1362 O O . GLU A 1 93 ? -11.789 9.288 -1.584 1.00 28.60 1030 GLU A O 1
ATOM 1374 N N . ILE A 1 94 ? -11.930 11.346 -2.468 1.00 26.13 1031 ILE A N 1
ATOM 1375 C CA . ILE A 1 94 ? -11.797 12.062 -1.227 1.00 27.55 1031 ILE A CA 1
ATOM 1376 C C . ILE A 1 94 ? -13.116 12.639 -0.785 1.00 25.76 1031 ILE A C 1
ATOM 1377 O O . ILE A 1 94 ? -13.772 13.352 -1.539 1.00 27.11 1031 ILE A O 1
ATOM 1393 N N . THR A 1 95 ? -13.510 12.376 0.445 1.00 25.06 1032 THR A N 1
ATOM 1394 C CA . THR A 1 95 ? -14.624 13.047 1.069 1.00 28.15 1032 THR A CA 1
ATOM 1395 C C . THR A 1 95 ? -14.046 14.009 2.095 1.00 26.53 1032 THR A C 1
ATOM 1396 O O . THR A 1 95 ? -13.454 13.588 3.103 1.00 26.77 1032 THR A O 1
ATOM 1407 N N . PHE A 1 96 ? -14.187 15.296 1.818 1.00 26.98 1033 PHE A N 1
ATOM 1408 C CA . PHE A 1 96 ? -13.655 16.343 2.664 1.00 29.06 1033 PHE A CA 1
ATOM 1409 C C . PHE A 1 96 ? -14.539 16.515 3.890 1.00 30.66 1033 PHE A C 1
ATOM 1410 O O . PHE A 1 96 ? -15.667 16.020 3.923 1.00 30.42 1033 PHE A O 1
ATOM 1427 N N . PRO A 1 97 ? -14.034 17.225 4.902 1.00 37.29 1034 PRO A N 1
ATOM 1428 C CA . PRO A 1 97 ? -14.838 17.429 6.109 1.00 36.56 1034 PRO A CA 1
ATOM 1429 C C . PRO A 1 97 ? -16.157 18.143 5.828 1.00 32.05 1034 PRO A C 1
ATOM 1430 O O . PRO A 1 97 ? -17.130 17.899 6.536 1.00 37.75 1034 PRO A O 1
ATOM 1441 N N . ASP A 1 98 ? -16.205 18.987 4.793 1.00 38.27 1035 ASP A N 1
ATOM 1442 C CA . ASP A 1 98 ? -17.441 19.710 4.452 1.00 36.05 1035 ASP A CA 1
ATOM 1443 C C . ASP A 1 98 ? -18.392 18.893 3.575 1.00 35.64 1035 ASP A C 1
ATOM 1444 O O . ASP A 1 98 ? -19.444 19.382 3.154 1.00 41.65 1035 ASP A O 1
ATOM 1453 N N . GLN A 1 99 ? -18.004 17.638 3.344 1.00 32.65 1036 GLN A N 1
ATOM 1454 C CA . GLN A 1 99 ? -18.777 16.602 2.637 1.00 30.59 1036 GLN A CA 1
ATOM 1455 C C . GLN A 1 99 ? -18.777 16.737 1.117 1.00 28.06 1036 GLN A C 1
ATOM 1456 O O . GLN A 1 99 ? -19.463 15.984 0.416 1.00 29.55 1036 GLN A O 1
ATOM 1470 N N . THR A 1 100 ? -17.962 17.649 0.609 1.00 28.12 1037 THR A N 1
ATOM 1471 C CA . THR A 1 100 ? -17.645 17.650 -0.811 1.00 26.45 1037 THR A CA 1
ATOM 1472 C C . THR A 1 100 ? -16.966 16.322 -1.129 1.00 26.29 1037 THR A C 1
ATOM 1473 O O . THR A 1 100 ? -16.122 15.865 -0.364 1.00 27.30 1037 THR A O 1
ATOM 1484 N N . VAL A 1 101 ? -17.332 15.697 -2.242 1.00 25.28 1038 VAL A N 1
ATOM 1485 C CA . VAL A 1 101 ? -16.671 14.482 -2.697 1.00 26.02 1038 VAL A CA 1
ATOM 1486 C C . VAL A 1 101 ? -15.919 14.776 -3.983 1.00 26.21 1038 VAL A C 1
ATOM 1487 O O . VAL A 1 101 ? -16.513 15.252 -4.968 1.00 27.51 1038 VAL A O 1
ATOM 1500 N N . LYS A 1 102 ? -14.622 14.530 -3.990 1.00 25.32 1039 LYS A N 1
ATOM 1501 C CA . LYS A 1 102 ? -13.755 14.746 -5.126 1.00 25.26 1039 LYS A CA 1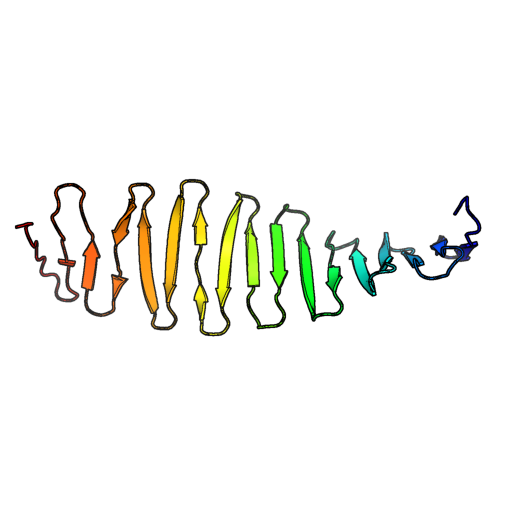
ATOM 1502 C C . LYS A 1 102 ? -13.184 13.459 -5.614 1.00 27.36 1039 LYS A C 1
ATOM 1503 O O . LYS A 1 102 ? -12.552 12.736 -4.836 1.00 30.48 1039 LYS A O 1
ATOM 1522 N N . THR A 1 103 ? -13.388 13.134 -6.873 1.00 27.52 1040 THR A N 1
ATOM 1523 C CA . THR A 1 103 ? -12.800 11.966 -7.491 1.00 29.71 1040 THR A CA 1
ATOM 1524 C C . THR A 1 103 ? -11.664 12.351 -8.422 1.00 27.06 1040 THR A C 1
ATOM 1525 O O . THR A 1 103 ? -11.853 13.188 -9.311 1.00 26.30 1040 THR A O 1
ATOM 1536 N N . LEU A 1 104 ? -10.496 11.750 -8.236 1.00 31.06 1041 LEU A N 1
ATOM 1537 C CA . LEU A 1 104 ? -9.348 11.983 -9.099 1.00 28.32 1041 LEU A CA 1
ATOM 1538 C C . LEU A 1 104 ? -9.039 10.732 -9.891 1.00 34.81 1041 LEU A C 1
ATOM 1539 O O . LEU A 1 104 ? -8.916 9.636 -9.327 1.00 36.36 1041 LEU A O 1
ATOM 1555 N N . HIS A 1 105 ? -8.901 10.888 -11.200 1.00 32.89 1042 HIS A N 1
ATOM 1556 C CA . HIS A 1 105 ? -8.601 9.778 -12.094 1.00 32.92 1042 HIS A CA 1
ATOM 1557 C C . HIS A 1 105 ? -7.145 9.833 -12.549 1.00 33.68 1042 HIS A C 1
ATOM 1558 O O . HIS A 1 105 ? -6.563 10.918 -12.654 1.00 31.62 1042 HIS A O 1
ATOM 1573 N N . PRO A 1 106 ? -6.558 8.668 -12.866 1.00 36.42 1043 PRO A N 1
ATOM 1574 C CA . PRO A 1 106 ? -5.150 8.617 -13.275 1.00 38.71 1043 PRO A CA 1
ATOM 1575 C C . PRO A 1 106 ? -4.804 9.480 -14.492 1.00 40.05 1043 PRO A C 1
ATOM 1576 O O . PRO A 1 106 ? -3.649 9.897 -14.614 1.00 45.59 1043 PRO A O 1
ATOM 1587 N N . ASP A 1 107 ? -5.765 9.738 -15.374 1.00 35.75 1044 ASP A N 1
ATOM 1588 C CA . ASP A 1 107 ? -5.499 10.524 -16.586 1.00 34.98 1044 ASP A CA 1
ATOM 1589 C C . ASP A 1 107 ? -5.516 12.033 -16.338 1.00 32.42 1044 ASP A C 1
ATOM 1590 O O . ASP A 1 107 ? -5.291 12.823 -17.258 1.00 35.32 1044 ASP A O 1
ATOM 1599 N N . GLY A 1 108 ? -5.782 12.427 -15.097 1.00 37.76 1045 GLY A N 1
ATOM 1600 C CA . GLY A 1 108 ? -5.762 13.830 -14.718 1.00 32.15 1045 GLY A CA 1
ATOM 1601 C C . GLY A 1 108 ? -7.134 14.450 -14.525 1.00 29.22 1045 GLY A C 1
ATOM 1602 O O . GLY A 1 108 ? -7.243 15.580 -14.057 1.00 30.91 1045 GLY A O 1
ATOM 1606 N N . ARG A 1 109 ? -8.189 13.722 -14.858 1.00 24.29 1046 ARG A N 1
ATOM 1607 C CA . ARG A 1 109 ? -9.540 14.245 -14.638 1.00 25.76 1046 ARG A CA 1
ATOM 1608 C C . ARG A 1 109 ? -9.861 14.302 -13.145 1.00 23.77 1046 ARG A C 1
ATOM 1609 O O . ARG A 1 109 ? -9.539 13.384 -12.397 1.00 29.92 1046 ARG A O 1
ATOM 1630 N N . GLU A 1 110 ? -10.541 15.364 -12.741 1.00 23.91 1047 GLU A N 1
ATOM 1631 C CA . GLU A 1 110 ? -10.969 15.556 -11.365 1.00 25.04 1047 GLU A CA 1
ATOM 1632 C C . GLU A 1 110 ? -12.421 16.000 -11.395 1.00 24.04 1047 GLU A C 1
ATOM 1633 O O . GLU A 1 110 ? -12.779 16.845 -12.196 1.00 27.93 1047 GLU A O 1
ATOM 1645 N N A GLU A 1 111 ? -13.247 15.445 -10.520 0.61 25.60 1048 GLU A N 1
ATOM 1646 N N B GLU A 1 111 ? -13.258 15.428 -10.538 0.39 21.93 1048 GLU A N 1
ATOM 1647 C CA A GLU A 1 111 ? -14.649 15.826 -10.436 0.61 24.91 1048 GLU A CA 1
ATOM 1648 C CA B GLU A 1 111 ? -14.665 15.815 -10.452 0.39 24.72 1048 GLU A CA 1
ATOM 1649 C C A GLU A 1 111 ? -15.044 16.013 -8.990 0.61 23.01 1048 GLU A C 1
ATOM 1650 C C B GLU A 1 111 ? -15.064 16.000 -8.997 0.39 23.28 1048 GLU A C 1
ATOM 1651 O O A GLU A 1 111 ? -14.872 15.092 -8.186 0.61 26.32 1048 GLU A O 1
ATOM 1652 O O B GLU A 1 111 ? -14.907 15.074 -8.197 0.39 24.52 1048 GLU A O 1
ATOM 1675 N N . SER A 1 112 ? -15.544 17.193 -8.652 1.00 23.41 1049 SER A N 1
ATOM 1676 C CA . SER A 1 112 ? -15.990 17.519 -7.319 1.00 23.06 1049 SER A CA 1
ATOM 1677 C C . SER A 1 112 ? -17.491 17.710 -7.334 1.00 21.39 1049 SER A C 1
ATOM 1678 O O . SER A 1 112 ? -18.028 18.376 -8.214 1.00 23.31 1049 SER A O 1
ATOM 1687 N N . VAL A 1 113 ? -18.160 17.106 -6.356 1.00 21.84 1050 VAL A N 1
ATOM 1688 C CA . VAL A 1 113 ? -19.594 17.248 -6.169 1.00 22.20 1050 VAL A CA 1
ATOM 1689 C C . VAL A 1 113 ? -19.847 17.900 -4.822 1.00 22.28 1050 VAL A C 1
ATOM 1690 O O . VAL A 1 113 ? -19.464 17.357 -3.770 1.00 24.76 1050 VAL A O 1
ATOM 1703 N N . LEU A 1 114 ? -20.457 19.077 -4.838 1.00 21.89 1051 LEU A N 1
ATOM 1704 C CA . LEU A 1 114 ? -20.714 19.815 -3.615 1.00 22.89 1051 LEU A CA 1
ATOM 1705 C C . LEU A 1 114 ? -22.026 19.340 -3.022 1.00 22.87 1051 LEU A C 1
ATOM 1706 O O . LEU A 1 114 ? -22.859 18.749 -3.728 1.00 23.35 1051 LEU A O 1
ATOM 1722 N N . THR A 1 115 ? -22.247 19.641 -1.750 1.00 27.01 1052 THR A N 1
ATOM 1723 C CA . THR A 1 115 ? -23.474 19.194 -1.100 1.00 29.87 1052 THR A CA 1
ATOM 1724 C C . THR A 1 115 ? -24.748 19.784 -1.726 1.00 29.73 1052 THR A C 1
ATOM 1725 O O . THR A 1 115 ? -25.817 19.184 -1.632 1.00 34.54 1052 THR A O 1
ATOM 1736 N N . ASP A 1 116 ? -24.640 20.933 -2.390 1.00 25.54 1053 ASP A N 1
ATOM 1737 C CA . ASP A 1 116 ? -25.807 21.516 -3.066 1.00 22.90 1053 ASP A CA 1
ATOM 1738 C C . ASP A 1 116 ? -26.052 20.997 -4.498 1.00 20.48 1053 ASP A C 1
ATOM 1739 O O . ASP A 1 116 ? -26.962 21.477 -5.198 1.00 22.46 1053 ASP A O 1
ATOM 1748 N N . GLY A 1 117 ? -25.225 20.046 -4.920 1.00 21.46 1054 GLY A N 1
ATOM 1749 C CA . GLY A 1 117 ? -25.393 19.351 -6.185 1.00 20.25 1054 GLY A CA 1
ATOM 1750 C C . GLY A 1 117 ? -24.508 19.881 -7.295 1.00 18.82 1054 GLY A C 1
ATOM 1751 O O . GLY A 1 117 ? -24.427 19.277 -8.351 1.00 20.47 1054 GLY A O 1
ATOM 1755 N N . THR A 1 118 ? -23.831 20.999 -7.043 1.00 18.03 1055 THR A N 1
ATOM 1756 C CA . THR A 1 118 ? -22.881 21.544 -7.991 1.00 17.77 1055 THR A CA 1
ATOM 1757 C C . THR A 1 118 ? -21.830 20.505 -8.341 1.00 16.83 1055 THR A C 1
ATOM 1758 O O . THR A 1 118 ? -21.308 19.834 -7.458 1.00 19.54 1055 THR A O 1
ATOM 1769 N N . ILE A 1 119 ? -21.526 20.384 -9.626 1.00 18.69 1056 ILE A N 1
ATOM 1770 C CA . ILE A 1 119 ? -20.455 19.522 -10.088 1.00 19.36 1056 ILE A CA 1
ATOM 1771 C C . ILE A 1 119 ? -19.409 20.366 -10.798 1.00 18.90 1056 ILE A C 1
ATOM 1772 O O . ILE A 1 119 ? -19.739 21.161 -11.686 1.00 20.19 1056 ILE A O 1
ATOM 1788 N N . ILE A 1 120 ? -18.153 20.177 -10.409 1.00 19.87 1057 ILE A N 1
ATOM 1789 C CA . ILE A 1 120 ? -17.021 20.852 -11.007 1.00 21.32 1057 ILE A CA 1
ATOM 1790 C C . ILE A 1 120 ? -16.065 19.799 -11.534 1.00 21.11 1057 ILE A C 1
ATOM 1791 O O . ILE A 1 120 ? -15.482 19.031 -10.756 1.00 23.99 1057 ILE A O 1
ATOM 1807 N N . GLN A 1 121 ? -15.948 19.739 -12.851 1.00 20.37 1058 GLN A N 1
ATOM 1808 C CA . GLN A 1 121 ? -15.099 18.807 -13.560 1.00 22.49 1058 GLN A CA 1
ATOM 1809 C C . GLN A 1 121 ? -13.912 19.532 -14.197 1.00 22.51 1058 GLN A C 1
ATOM 1810 O O . GLN A 1 121 ? -14.088 20.431 -15.041 1.00 24.46 1058 GLN A O 1
ATOM 1824 N N . LEU A 1 122 ? -12.715 19.121 -13.822 1.00 21.34 1059 LEU A N 1
ATOM 1825 C CA . LEU A 1 122 ? -11.494 19.598 -14.424 1.00 21.95 1059 LEU A CA 1
ATOM 1826 C C . LEU A 1 122 ? -10.981 18.481 -15.306 1.00 20.52 1059 LEU A C 1
ATOM 1827 O O . LEU A 1 122 ? -10.763 17.357 -14.836 1.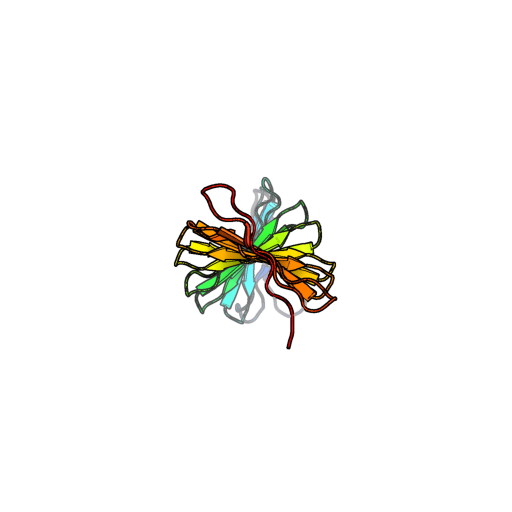00 25.24 1059 LEU A O 1
ATOM 1843 N N . ASN A 1 123 ? -10.793 18.792 -16.583 1.00 21.35 1060 ASN A N 1
ATOM 1844 C CA . ASN A 1 123 ? -10.346 17.789 -17.532 1.00 21.92 1060 ASN A CA 1
ATOM 1845 C C . ASN A 1 123 ? -8.828 17.777 -17.745 1.00 21.71 1060 ASN A C 1
ATOM 1846 O O . ASN A 1 123 ? -8.149 18.777 -17.493 1.00 21.87 1060 ASN A O 1
ATOM 1857 N N . PRO A 1 124 ? -8.298 16.644 -18.215 1.00 24.36 1061 PRO A N 1
ATOM 1858 C CA . PRO A 1 124 ? -6.861 16.532 -18.490 1.00 26.24 1061 PRO A CA 1
ATOM 1859 C C . PRO A 1 124 ? -6.311 17.641 -19.394 1.00 22.10 1061 PRO A C 1
ATOM 1860 O O . PRO A 1 124 ? -5.142 18.018 -19.235 1.00 25.22 1061 PRO A O 1
ATOM 1871 N N . ASP A 1 125 ? -7.124 18.138 -20.326 1.00 20.15 1062 ASP A N 1
ATOM 1872 C CA . ASP A 1 125 ? -6.655 19.148 -21.256 1.00 19.20 1062 ASP A CA 1
ATOM 1873 C C . ASP A 1 125 ? -6.742 20.561 -20.689 1.00 20.84 1062 ASP A C 1
ATOM 1874 O O . ASP A 1 125 ? -6.438 21.530 -21.380 1.00 20.46 1062 ASP A O 1
ATOM 1883 N N . GLY A 1 126 ? -7.162 20.683 -19.435 1.00 18.97 1063 GLY A N 1
ATOM 1884 C CA . GLY A 1 126 ? -7.222 21.987 -18.789 1.00 20.76 1063 GLY A CA 1
ATOM 1885 C C . GLY A 1 126 ? -8.574 22.660 -18.881 1.00 19.76 1063 GLY A C 1
ATOM 1886 O O . GLY A 1 126 ? -8.811 23.675 -18.223 1.00 22.31 1063 GLY A O 1
ATOM 1890 N N . SER A 1 127 ? -9.474 22.081 -19.661 1.00 19.03 1064 SER A N 1
ATOM 1891 C CA . SER A 1 127 ? -10.830 22.597 -19.725 1.00 19.10 1064 SER A CA 1
ATOM 1892 C C . SER A 1 127 ? -11.586 22.265 -18.446 1.00 18.21 1064 SER A C 1
ATOM 1893 O O . SER A 1 127 ? -11.219 21.354 -17.694 1.00 21.39 1064 SER A O 1
ATOM 1901 N N . LYS A 1 128 ? -12.680 22.990 -18.235 1.00 23.99 1065 LYS A N 1
ATOM 1902 C CA . LYS A 1 128 ? -13.449 22.881 -17.011 1.00 26.76 1065 LYS A CA 1
ATOM 1903 C C . LYS A 1 128 ? -14.915 22.952 -17.374 1.00 27.69 1065 LYS A C 1
ATOM 1904 O O . LYS A 1 128 ? -15.315 23.758 -18.220 1.00 30.75 1065 LYS A O 1
ATOM 1923 N N . VAL A 1 129 ? -15.698 22.075 -16.789 1.00 23.28 1066 VAL A N 1
ATOM 1924 C CA . VAL A 1 129 ? -17.132 22.070 -16.921 1.00 22.74 1066 VAL A CA 1
ATOM 1925 C C . VAL A 1 129 ? -17.742 22.153 -15.535 1.00 20.97 1066 VAL A C 1
ATOM 1926 O O . VAL A 1 129 ? -17.372 21.387 -14.628 1.00 21.86 1066 VAL A O 1
ATOM 1939 N N . ILE A 1 130 ? -18.675 23.075 -15.375 1.00 22.10 1067 ILE A N 1
ATOM 1940 C CA . ILE A 1 130 ? -19.423 23.236 -14.161 1.00 21.76 1067 ILE A CA 1
ATOM 19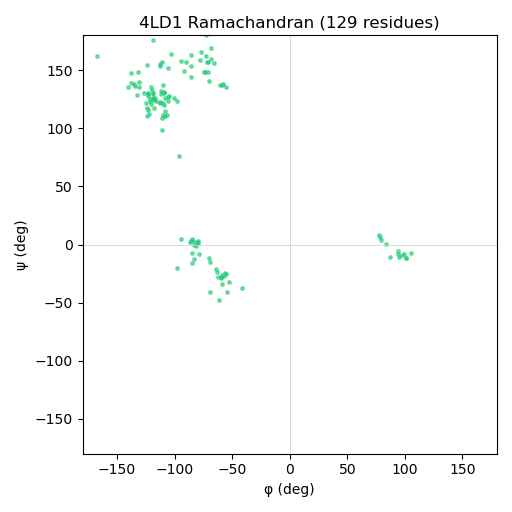41 C C . ILE A 1 130 ? -20.895 23.020 -14.476 1.00 19.96 1067 ILE A C 1
ATOM 1942 O O . ILE A 1 130 ? -21.416 23.576 -15.439 1.00 23.38 1067 ILE A O 1
ATOM 1958 N N . GLN A 1 131 ? -21.542 22.170 -13.685 1.00 17.29 1068 GLN A N 1
ATOM 1959 C CA . GLN A 1 131 ? -22.988 22.096 -13.651 1.00 16.49 1068 GLN A CA 1
ATOM 1960 C C . GLN A 1 131 ? -23.432 22.703 -12.324 1.00 16.49 1068 GLN A C 1
ATOM 1961 O O . GLN A 1 131 ? -23.199 22.153 -11.249 1.00 17.49 1068 GLN A O 1
ATOM 1975 N N . PHE A 1 132 ? -24.053 23.861 -12.414 1.00 18.71 1069 PHE A N 1
ATOM 1976 C CA . PHE A 1 132 ? -24.466 24.602 -11.235 1.00 17.98 1069 PHE A CA 1
ATOM 1977 C C . PHE A 1 132 ? -25.594 23.883 -10.500 1.00 16.64 1069 PHE A C 1
ATOM 1978 O O . PHE A 1 132 ? -26.218 22.950 -11.032 1.00 16.88 1069 PHE A O 1
ATOM 1995 N N . ASN A 1 133 ? -25.888 24.354 -9.295 1.00 16.59 1070 ASN A N 1
ATOM 1996 C CA . ASN A 1 133 ? -27.040 23.859 -8.551 1.00 18.71 1070 ASN A CA 1
ATOM 1997 C C . ASN A 1 133 ? -28.350 23.976 -9.325 1.00 16.87 1070 ASN A C 1
ATOM 1998 O O . ASN A 1 133 ? -29.267 23.214 -9.085 1.00 18.91 1070 ASN A O 1
ATOM 2009 N N . THR A 1 134 ? -28.402 24.916 -10.263 1.00 17.86 1071 THR A N 1
ATOM 2010 C CA . THR A 1 134 ? -29.582 25.162 -11.095 1.00 18.03 1071 THR A CA 1
ATOM 2011 C C . THR A 1 134 ? -29.740 24.157 -12.238 1.00 18.63 1071 THR A C 1
ATOM 2012 O O . THR A 1 134 ? -30.738 24.179 -12.945 1.00 20.98 1071 THR A O 1
ATOM 2023 N N . GLY A 1 135 ? -28.725 23.321 -12.436 1.00 17.18 1072 GLY A N 1
ATOM 2024 C CA . GLY A 1 135 ? -28.686 22.382 -13.544 1.00 17.71 1072 GLY A CA 1
ATOM 2025 C C . GLY A 1 135 ? -28.102 22.939 -14.832 1.00 19.64 1072 GLY A C 1
ATOM 2026 O O . GLY A 1 135 ? -27.819 22.178 -15.760 1.00 23.08 1072 GLY A O 1
ATOM 2030 N N . GLN A 1 136 ? -27.891 24.254 -14.889 1.00 18.73 1073 GLN A N 1
ATOM 2031 C CA . GLN A 1 136 ? -27.284 24.875 -16.070 1.00 20.65 1073 GLN A CA 1
ATOM 2032 C C . GLN A 1 136 ? -25.797 24.565 -16.068 1.00 19.56 1073 GLN A C 1
ATOM 2033 O O . GLN A 1 136 ? -25.181 24.418 -15.001 1.00 19.74 1073 GLN A O 1
ATOM 2047 N N . ARG A 1 137 ? -25.225 24.451 -17.256 1.00 19.90 1074 ARG A N 1
ATOM 2048 C CA . ARG A 1 137 ? -23.813 24.164 -17.390 1.00 20.92 1074 ARG A CA 1
ATOM 2049 C C . ARG A 1 137 ? -23.030 25.312 -17.978 1.00 20.52 1074 ARG A C 1
ATOM 2050 O O . ARG A 1 137 ? -23.530 26.103 -18.774 1.00 21.85 1074 ARG A O 1
ATOM 2071 N N . GLU A 1 138 ? -21.759 25.334 -17.624 1.00 23.20 1075 GLU A N 1
ATOM 2072 C CA . GLU A 1 138 ? -20.830 26.307 -18.135 1.00 25.06 1075 GLU A CA 1
ATOM 2073 C C . GLU A 1 138 ? -19.555 25.563 -18.438 1.00 23.02 1075 GLU A C 1
ATOM 2074 O O . GLU A 1 138 ? -19.107 24.730 -17.652 1.00 25.64 1075 GLU A O 1
ATOM 2086 N N A ILE A 1 139 ? -18.955 25.861 -19.578 0.28 24.65 1076 ILE A N 1
ATOM 2087 N N B ILE A 1 139 ? -18.982 25.824 -19.591 0.72 24.57 1076 ILE A N 1
ATOM 2088 C CA A ILE A 1 139 ? -17.718 25.218 -19.983 0.28 26.38 1076 ILE A CA 1
ATOM 2089 C CA B ILE A 1 139 ? -17.711 25.250 -19.967 0.72 23.45 1076 ILE A CA 1
ATOM 2090 C C A ILE A 1 139 ? -16.652 26.263 -20.280 0.28 23.55 1076 ILE A C 1
ATOM 2091 C C B ILE A 1 139 ? -16.669 26.315 -20.203 0.72 21.04 1076 ILE A C 1
ATOM 2092 O O A ILE A 1 139 ? -16.921 27.268 -20.943 0.28 20.81 1076 ILE A O 1
ATOM 2093 O O B ILE A 1 139 ? -16.967 27.380 -20.760 0.72 22.76 1076 ILE A O 1
ATOM 2124 N N . HIS A 1 140 ? -15.446 26.017 -19.773 1.00 22.02 1077 HIS A N 1
ATOM 2125 C CA . HIS A 1 140 ? -14.304 26.880 -20.016 1.00 23.12 1077 HIS A CA 1
ATOM 2126 C C . HIS A 1 140 ? -13.340 26.086 -20.877 1.00 22.88 1077 HIS A C 1
ATOM 2127 O O . HIS A 1 140 ? -12.856 25.043 -20.444 1.00 26.49 1077 HIS A O 1
ATOM 2142 N N . THR A 1 141 ? -13.121 26.536 -22.111 1.00 23.41 1078 THR A N 1
ATOM 2143 C CA . THR A 1 141 ? -12.220 25.879 -23.060 1.00 25.68 1078 THR A CA 1
ATOM 2144 C C . THR A 1 141 ? -11.094 26.872 -23.407 1.00 23.44 1078 THR A C 1
ATOM 2145 O O . THR A 1 141 ? -11.124 28.045 -23.012 1.00 24.22 1078 THR A O 1
ATOM 2156 N N . ALA A 1 142 ? -10.131 26.432 -24.196 1.00 19.28 1079 ALA A N 1
ATOM 2157 C CA . ALA A 1 142 ? -9.100 27.332 -24.711 1.00 19.89 1079 ALA A CA 1
ATOM 2158 C C . ALA A 1 142 ? -9.663 28.491 -25.546 1.00 21.85 1079 ALA A C 1
ATOM 2159 O O . ALA A 1 142 ? -9.096 29.573 -25.541 1.00 30.75 1079 ALA A O 1
ATOM 2166 N N . ASP A 1 143 ? -10.751 28.256 -26.274 1.00 21.14 1080 ASP A N 1
ATOM 2167 C CA . ASP A 1 143 ? -11.249 29.231 -27.239 1.00 25.82 1080 ASP A CA 1
ATOM 2168 C C . ASP A 1 143 ? -12.381 30.094 -26.696 1.00 28.63 1080 ASP A C 1
ATOM 2169 O O . ASP A 1 143 ? -12.634 31.177 -27.229 1.00 29.21 1080 ASP A O 1
ATOM 2178 N N . PHE A 1 144 ? -13.043 29.631 -25.642 1.00 26.38 1081 PHE A N 1
ATOM 2179 C CA . PHE A 1 144 ? -14.196 30.342 -25.118 1.00 23.68 1081 PHE A CA 1
ATOM 2180 C C . PHE A 1 144 ? -14.654 29.849 -23.754 1.00 23.77 1081 PHE A C 1
ATOM 2181 O O . PHE A 1 144 ? -14.254 28.766 -23.306 1.00 26.50 1081 PHE A O 1
ATOM 2198 N N . LYS A 1 145 ? -15.449 30.678 -23.077 1.00 21.74 1082 LYS A N 1
ATOM 2199 C CA . LYS A 1 145 ? -16.270 30.259 -21.940 1.00 25.31 1082 LYS A CA 1
ATOM 2200 C C . LYS A 1 145 ? -17.699 30.307 -22.436 1.00 24.04 1082 LYS A C 1
ATOM 2201 O O . LYS A 1 145 ? -18.107 31.291 -23.069 1.00 27.62 1082 LYS A O 1
ATOM 2220 N N . ARG A 1 146 ? -18.463 29.263 -22.211 1.00 24.67 1083 ARG A N 1
ATOM 2221 C CA . ARG A 1 146 ? -19.819 29.161 -22.718 1.00 25.01 1083 ARG A CA 1
ATOM 2222 C C . ARG A 1 146 ? -20.765 28.754 -21.634 1.00 21.88 1083 ARG A C 1
ATOM 2223 O O . ARG A 1 146 ? -20.448 27.840 -20.866 1.00 25.43 1083 ARG A O 1
ATOM 2244 N N . ARG A 1 147 ? -21.907 29.398 -21.543 1.00 21.77 1084 ARG A N 1
ATOM 2245 C CA . ARG A 1 147 ? -22.886 29.106 -20.509 1.00 23.24 1084 ARG A CA 1
ATOM 2246 C C . ARG A 1 147 ? -24.304 29.037 -21.060 1.00 22.82 1084 ARG A C 1
ATOM 2247 O O . ARG A 1 147 ? -24.697 29.848 -21.916 1.00 24.11 1084 ARG A O 1
ATOM 2268 N N . GLU A 1 148 ? -25.043 28.041 -20.566 1.00 21.27 1085 GLU A N 1
ATOM 2269 C CA . GLU A 1 148 ? -26.475 27.879 -20.793 1.00 23.69 1085 GLU A CA 1
ATOM 2270 C C . GLU A 1 148 ? -27.278 28.675 -19.784 1.00 23.16 1085 GLU A C 1
ATOM 2271 O O . GLU A 1 148 ? -26.898 28.747 -18.606 1.00 23.51 1085 GLU A O 1
ATOM 2283 N N . TYR A 1 149 ? -28.408 29.220 -20.230 1.00 22.27 1086 TYR A N 1
ATOM 2284 C CA . TYR A 1 149 ? -29.286 29.992 -19.373 1.00 23.90 1086 TYR A CA 1
ATOM 2285 C C . TYR A 1 149 ? -30.683 29.386 -19.405 1.00 20.78 1086 TYR A C 1
ATOM 2286 O O . TYR A 1 149 ? -31.068 28.745 -20.399 1.00 22.74 1086 TYR A O 1
ATOM 2304 N N . PRO A 1 150 ? -31.467 29.601 -18.340 1.00 24.28 1087 PRO A N 1
ATOM 2305 C CA . PRO A 1 150 ? -32.779 28.946 -18.273 1.00 24.58 1087 PRO A CA 1
ATOM 2306 C C . PRO A 1 150 ? -33.801 29.475 -19.273 1.00 24.87 1087 PRO A C 1
ATOM 2307 O O . PRO A 1 150 ? -34.811 28.800 -19.496 1.00 29.82 1087 PRO A O 1
ATOM 2318 N N . ASP A 1 151 ? -33.548 30.634 -19.873 1.00 25.12 1088 ASP A N 1
ATOM 2319 C CA . ASP A 1 151 ? -34.424 31.163 -20.910 1.00 26.19 1088 ASP A CA 1
ATOM 2320 C C . ASP A 1 151 ? -34.135 30.504 -22.261 1.00 30.84 1088 ASP A C 1
ATOM 2321 O O . ASP A 1 151 ? -34.742 30.864 -23.267 1.00 30.22 1088 ASP A O 1
ATOM 2330 N N . GLY A 1 152 ? -33.204 29.547 -22.277 1.00 23.95 1089 GLY A N 1
ATOM 2331 C CA . GLY A 1 152 ? -32.934 28.750 -23.456 1.00 26.46 1089 GLY A CA 1
ATOM 2332 C C . GLY A 1 152 ? -31.798 29.291 -24.311 1.00 27.66 1089 GLY A C 1
ATOM 2333 O O . GLY A 1 152 ? -31.397 28.667 -25.293 1.00 29.02 1089 GLY A O 1
ATOM 2337 N N . THR A 1 153 ? -31.285 30.460 -23.956 1.00 23.33 1090 THR A N 1
ATOM 2338 C CA . THR A 1 153 ? -30.139 30.999 -24.656 1.00 25.25 1090 THR A CA 1
ATOM 2339 C C . THR A 1 153 ? -28.841 30.320 -24.196 1.00 21.94 1090 THR A C 1
ATOM 2340 O O . THR A 1 153 ? -28.747 29.730 -23.109 1.00 24.05 1090 THR A O 1
ATOM 2351 N N . VAL A 1 154 ? -27.847 30.425 -25.065 1.00 24.01 1091 VAL A N 1
ATOM 2352 C CA . VAL A 1 154 ? -26.486 30.019 -24.800 1.00 22.21 1091 VAL A CA 1
ATOM 2353 C C . VAL A 1 154 ? -25.596 31.189 -25.174 1.00 23.03 1091 VAL A C 1
ATOM 2354 O O . VAL A 1 154 ? -25.678 31.716 -26.287 1.00 24.98 1091 VAL A O 1
ATOM 2367 N N A LYS A 1 155 ? -24.760 31.605 -24.232 0.53 22.81 1092 LYS A N 1
ATOM 2368 N N B LYS A 1 155 ? -24.746 31.590 -24.242 0.47 22.35 1092 LYS A N 1
ATOM 2369 C CA A LYS A 1 155 ? -23.845 32.719 -24.409 0.53 24.37 1092 LYS A CA 1
ATOM 2370 C CA B LYS A 1 155 ? -23.833 32.696 -24.431 0.47 24.25 1092 LYS A CA 1
ATOM 2371 C C A LYS A 1 155 ? -22.399 32.247 -24.377 0.53 21.41 1092 LYS A C 1
ATOM 2372 C C B LYS A 1 155 ? -22.397 32.228 -24.389 0.47 21.68 1092 LYS A C 1
ATOM 2373 O O A LYS A 1 155 ? -21.995 31.521 -23.464 0.53 23.23 1092 LYS A O 1
ATOM 2374 O O B LYS A 1 155 ? -21.996 31.492 -23.483 0.47 22.96 1092 LYS A O 1
ATOM 2411 N N . THR A 1 156 ? -21.620 32.655 -25.369 1.00 25.97 1093 THR A N 1
ATOM 2412 C CA . THR A 1 156 ? -20.248 32.256 -25.503 1.00 26.53 1093 THR A CA 1
ATOM 2413 C C . THR A 1 156 ? -19.415 33.504 -25.506 1.00 24.53 1093 THR A C 1
ATOM 2414 O O . THR A 1 156 ? -19.696 34.426 -26.279 1.00 28.94 1093 THR A O 1
ATOM 2425 N N . VAL A 1 157 ? -18.432 33.603 -24.635 1.00 24.17 1094 VAL A N 1
ATOM 2426 C CA . VAL A 1 157 ? -17.458 34.677 -24.681 1.00 23.34 1094 VAL A CA 1
ATOM 2427 C C . VAL A 1 157 ? -16.125 34.092 -25.144 1.00 23.72 1094 VAL A C 1
ATOM 2428 O O . VAL A 1 157 ? -15.514 33.248 -24.472 1.00 25.03 1094 VAL A O 1
ATOM 2441 N N . TYR A 1 158 ? -15.685 34.536 -26.316 1.00 27.67 1095 TYR A N 1
ATOM 2442 C CA . TYR A 1 158 ? -14.485 33.980 -26.933 1.00 27.28 1095 TYR A CA 1
ATOM 2443 C C . TYR A 1 158 ? -13.237 34.654 -26.397 1.00 30.31 1095 TYR A C 1
ATOM 2444 O O . TYR A 1 158 ? -13.316 35.692 -25.746 1.00 32.47 1095 TYR A O 1
ATOM 2462 N N A SER A 1 159 ? -12.078 34.059 -26.663 0.34 30.02 1096 SER A N 1
ATOM 2463 N N B SER A 1 159 ? -12.091 34.042 -26.688 0.66 30.00 1096 SER A N 1
ATOM 2464 C CA A SER A 1 159 ? -10.820 34.581 -26.149 0.34 32.29 1096 SER A CA 1
ATOM 2465 C CA B SER A 1 159 ? -10.795 34.517 -26.228 0.66 32.61 1096 SER A CA 1
ATOM 2466 C C A SER A 1 159 ? -10.532 35.993 -26.649 0.34 39.34 1096 SER A C 1
ATOM 2467 C C B SER A 1 159 ? -10.470 35.934 -26.696 0.66 39.47 1096 SER A C 1
ATOM 2468 O O A SER A 1 159 ? -9.859 36.768 -25.968 0.34 44.45 1096 SER A O 1
ATOM 2469 O O B SER A 1 159 ? -9.710 36.648 -26.037 0.66 45.39 1096 SER A O 1
ATOM 2484 N N . ASP A 1 160 ? -11.043 36.329 -27.830 1.00 36.83 1097 ASP A N 1
ATOM 2485 C CA . ASP A 1 160 ? -10.831 37.667 -28.388 1.00 37.48 1097 ASP A CA 1
ATOM 2486 C C . ASP A 1 160 ? -11.789 38.702 -27.794 1.00 34.81 1097 ASP A C 1
ATOM 2487 O O . ASP A 1 160 ? -11.749 39.871 -28.171 1.00 42.03 1097 ASP A O 1
ATOM 2497 N N . GLY A 1 161 ? -12.662 38.262 -26.891 1.00 33.69 1098 GLY A N 1
ATOM 2498 C CA . GLY A 1 161 ? -13.533 39.164 -26.155 1.00 34.60 1098 GLY A CA 1
ATOM 2499 C C . GLY A 1 161 ? -14.933 39.301 -26.728 1.00 30.43 1098 GLY A C 1
ATOM 2500 O O . GLY A 1 161 ? -15.803 39.911 -26.112 1.00 31.14 1098 GLY A O 1
ATOM 2504 N N . ARG A 1 162 ? -15.168 38.747 -27.909 1.00 24.31 1099 ARG A N 1
ATOM 2505 C CA . ARG A 1 162 ? -16.490 38.880 -28.492 1.00 23.29 1099 ARG A CA 1
ATOM 2506 C C . ARG A 1 162 ? -17.455 37.971 -27.757 1.00 21.99 1099 ARG A C 1
ATOM 2507 O O . ARG A 1 162 ? -17.070 36.915 -27.241 1.00 24.06 1099 ARG A O 1
ATOM 2528 N N . GLN A 1 163 ? -18.703 38.422 -27.695 1.00 23.57 1100 GLN A N 1
ATOM 2529 C CA . GLN A 1 163 ? -19.763 37.698 -27.019 1.00 24.53 1100 GLN A CA 1
ATOM 2530 C C . GLN A 1 163 ? -20.826 37.312 -28.017 1.00 23.68 1100 GLN A C 1
ATOM 2531 O O . GLN A 1 163 ? -21.331 38.173 -28.754 1.00 28.23 1100 GLN A O 1
ATOM 2545 N N . GLU A 1 164 ? -21.165 36.034 -28.073 1.00 24.90 1101 GLU A N 1
ATOM 2546 C CA . GLU A 1 164 ? -22.176 35.544 -28.976 1.00 26.44 1101 GLU A CA 1
ATOM 2547 C C . GLU A 1 164 ? -23.304 34.935 -28.204 1.00 26.75 1101 GLU A C 1
ATOM 2548 O O . GLU A 1 164 ? -23.074 34.082 -27.334 1.00 32.37 1101 GLU A O 1
ATOM 2560 N N . THR A 1 165 ? -24.518 35.372 -28.450 1.00 23.36 1102 THR A N 1
ATOM 2561 C CA . THR A 1 165 ? -25.722 34.793 -27.892 1.00 24.83 1102 THR A CA 1
ATOM 2562 C C . THR A 1 165 ? -26.500 34.061 -28.967 1.00 24.90 1102 THR A C 1
ATOM 2563 O O . THR A 1 165 ? -26.900 34.652 -29.970 1.00 25.97 1102 THR A O 1
ATOM 2574 N N . GLN A 1 166 ? -26.689 32.767 -28.744 1.00 24.49 1103 GLN A N 1
ATOM 2575 C CA . GLN A 1 166 ? -27.510 31.932 -29.587 1.00 27.32 1103 GLN A CA 1
ATOM 2576 C C . GLN A 1 166 ? -28.880 31.803 -28.944 1.00 25.25 1103 GLN A C 1
ATOM 2577 O O . GLN A 1 166 ? -29.012 31.333 -27.783 1.00 27.02 1103 GLN A O 1
ATOM 2591 N N . TYR A 1 167 ? -29.905 32.175 -29.679 1.00 29.00 1104 TYR A N 1
ATOM 2592 C CA . TYR A 1 167 ? -31.267 32.141 -29.198 1.00 28.32 1104 TYR A CA 1
ATOM 2593 C C . TYR A 1 167 ? -31.908 30.808 -29.539 1.00 34.95 1104 TYR A C 1
ATOM 2594 O O . TYR A 1 167 ? -31.568 30.186 -30.551 1.00 36.30 1104 TYR A O 1
ATOM 2612 N N . PRO A 1 168 ? -32.840 30.361 -28.693 1.00 33.79 1105 PRO A N 1
ATOM 2613 C CA . PRO A 1 168 ? -33.513 29.085 -28.939 1.00 38.88 1105 PRO A CA 1
ATOM 2614 C C . PRO A 1 168 ? -34.475 29.152 -30.118 1.00 44.91 1105 PRO A C 1
ATOM 2615 O O . PRO A 1 168 ? -34.942 30.232 -30.485 1.00 45.96 1105 PRO A O 1
ATOM 2626 N N . THR A 1 169 ? -34.761 27.999 -30.711 1.00 49.71 1106 THR A N 1
ATOM 2627 C CA . THR A 1 169 ? -35.666 27.930 -31.853 1.00 54.96 1106 THR A CA 1
ATOM 2628 C C . THR A 1 169 ? -37.112 28.114 -31.405 1.00 55.78 1106 THR A C 1
ATOM 2629 O O . THR A 1 169 ? -37.453 27.833 -30.253 1.00 57.03 1106 THR A O 1
#

Radius of gyration: 24.82 Å; Cα contacts (8 Å, |Δi|>4): 367; chains: 1; bounding box: 43×59×61 Å

Sequence (157 aa):
LPDGGRLVVFPNGTRKKELSADGQTVKVMFFNGDVKHTMPDQRVIYYYAEAQTTTHHITYPDGMEVLQFPNNNQTEKHFPDGRRKEITFPDQTVKTLHPDGREEESVLTDGTIIQLNPDGSKVIQFNTGQREIIHTADFKRREYPDGTVKKTVYSSDGRQETQYPT

Solvent-accessible surface area: 10168 Å² total; per-residue (Å²): 84,141,120,61,29,145,73,39,81,83,146,93,40,11,98,62,53,30,40,74,109,43,89,37,37,64,18,41,84,139,84,36,32,32,83,37,39,36,69,83,107,62,23,31,56,75,97,28,170,58,102,16,26,39,25,32,78,100,103,40,27,60,15,32,80,65,84,84,104,31,44,12,91,44,47,86,100,45,72,71,46,17,28,60,62,102,98,18,47,51,24,44,40,100,94,38,75,47,49,19,58,60,107,83,37,14,49,53,47,72,29,82,123,56,21,76,39,20,46,45,99,101,43,37,122,14,49,60,54,97,95,40,73,75,80,70,66,120,99,39,7,45,75,6,49,43,93,106,49,115,142,80,51,126,149,75,188

Secondary structure (DSSP, 8-state):
-TTT-EEEE-TTS-EEEE-TTSS-EEEE-TTS-EEEE-TTS-EEEEETTTTEEEEE-TTS-EEEE-TTS-EEEE-TTS-EEEE-TT--EEEE-TTS-EEEE-TTS-EEEE-TTS-EEEE-TTS-EEEE-SSEEEEE-TTS-EEEEETTS-EEEEPP-

B-factor: mean 36.55, std 13.73, range [16.49, 92.33]

CATH classification: 2.60.450.20

=== Feature glossary ===
Legend for the data blocks above and below:

— What the protein is —

Sequence gives the chain of amino acids in standard one-letter code (A=alanine, C=cysteine, …, Y=tyrosine), read N→C. It is the only feature that is directly encoded by the gene; all structural features are derived from the folded form of this sequence.

The annotation block draws on four external resources. InterPro: which protein families and domains the sequence belongs to. GO: standardized terms for what the protein does, what process it participates in, and where in the cell it acts. CATH: which structural fold it has in the CATH hierarchy. Organism: the species of origin.

— Wher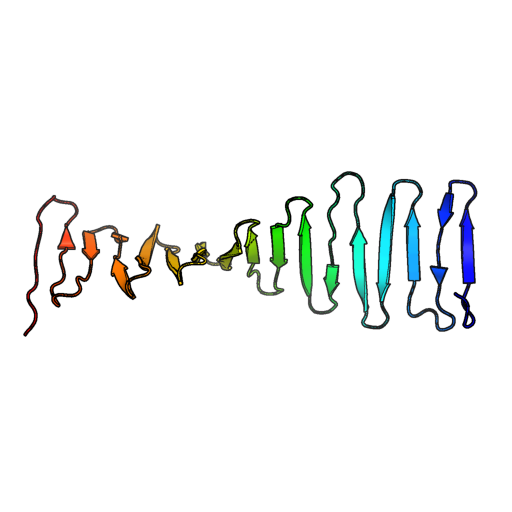e its atoms are —

Atomic coordinates in PDBx/mmCIF format — the same representation the Protein Data Bank distributes. Each line of the _atom_site loop places one backbone atom in Cartesian space (units: ångströms, origin: arbitrary).

Six rendered views show the 3D structure from the faces of a cube — i.e. along ±x, ±y, ±z. Rendering representation is drawn randomly per protein from cartoon (secondary-structure ribbons), sticks (backbone bonds), or molecular surface; coloring is either N→C rainbow (blue at the N-terminus through red at the C-terminus) or one color per chain.

— Local backbone conformation —

DSSP 8-state secondary structure assigns each residue one of H (α-helix), G (3₁₀-helix), I (π-helix), E (extended β-strand), B (isolated β-bridge), T (hydrogen-bonded turn), S (bend), or '-' (coil). The assignment is computed from backbone hydrogen-bond geometry via the Kabsch–Sander algorithm.

P-SEA three-state annotation labels each residue as helix, strand, or coil based purely on the geometry of the Cα trace. It serves as a fallback when the full backbone (and thus DSSP) is unavailable.

φ (phi) and ψ (psi) are the two rotatable backbone dihedrals per residue: φ is the C(i-1)–N–Cα–C torsion, ψ is the N–Cα–C–N(i+1) torsion, both in degrees on (−180°, 180°]. α-helical residues cluster near (−60°, −45°); β-strand residues near (−120°, +130°). A Ramachandran plot is simply a scatter of (φ, ψ) for every residue.

— Global shape and packing —

Radius of gyration (Rg) is the root-mean-square distance of Cα atoms from their centroid — a single number for overall size and compactness. A globular domain of N residues has Rg ≈ 2.2·N^0.38 Å; an extended or disordered chain has a much larger Rg. The Cα contact count is the number of residue pairs whose Cα atoms are within 8 Å and are more than four positions apart in sequence — a standard proxy for tertiary packing density. The bounding box is the smallest axis-aligned box enclosing all Cα atoms.

Accessible surface area quantifies burial. A residue with SASA near zero is packed into the hydrophobic core; one with SASA >100 Å² sits on the surface. Computed here via the Shrake–Rupley numerical algorithm with a 1.4 Å probe.

The contact map is a binary N×N matrix image: pixel (i, j) is dark where Cα_i and Cα_j are within 8 Å and |i−j|>4. Because the |i−j|>4 filter removes local helical contacts, off-diagonal stripes parallel to the main diagonal indicate parallel β-sheets; stripes perpendicular to it indicate antiparallel β-sheets. The Ramachandran plot scatters every residue's (φ, ψ) pair against the sterically allowed regions. The PAE heatmap renders the predicted-aligned-error matrix.

— Structural neighborhood —

A 3Di character summarizes, for each residue, the relative orientation of the Cα frame of its nearest spatial neighbor. Because it encodes fold topology rather than chemistry, 3Di alignments detect remote structural similarity that sequence alignment misses.

Structural nearest neighbors (via Foldseek easy-search vs the PDB). Reported per hit: target PDB id, E-value, and alignment TM-score. A TM-score above ~0.5 is the conventional threshold for 'same fold'.

— Confidence and disorder —

For AlphaFold models, the B-factor field carries pLDDT — the model's own estimate of local accuracy on a 0–100 scale. Regions with pLDDT<50 should be treated as essentially unmodeled; they often correspond to intrinsically disordered segments.

B-factor (Debye–Waller factor) reflects atomic displacement in the crystal lattice. It is an experimental observable (units Å²), not a prediction; low values mean the atom is pinned down, high values mean it moves or is heterogeneous across the crystal.

Predicted Aligned Error (PAE) is an AlphaFold confidence matrix: entry (i, j) is the expected error in the position of residue j, in ångströms, when the prediction is superimposed on the true structure at residue i. Low PAE within a block of residues means that block is internally rigid and well-predicted; high PAE between two blocks means their relative placement is uncertain even if each block individually is confident.